Protein AF-A0A101VJ07-F1 (afdb_monomer)

Solvent-accessible surface area (backbone atoms only — not comparable to full-atom values): 13486 Å² total; per-residue (Å²): 108,69,66,57,49,66,64,42,52,60,54,54,28,39,53,34,20,43,31,75,82,76,35,73,71,70,38,47,65,59,50,56,52,49,33,27,70,77,65,76,41,61,63,49,64,75,43,32,90,74,44,68,41,37,65,50,41,17,53,38,34,57,59,48,56,56,57,57,45,61,68,62,53,40,55,52,50,42,68,75,68,48,77,53,64,58,63,40,47,25,51,56,50,29,50,54,46,39,49,43,50,42,47,41,53,40,22,44,78,45,23,14,55,23,50,73,41,31,35,86,75,72,68,48,58,87,43,47,69,59,51,55,48,53,53,59,24,36,76,80,29,67,40,63,57,56,60,55,52,50,53,38,51,52,28,54,75,69,68,42,51,48,82,78,31,42,73,57,14,28,38,26,58,70,30,23,48,31,42,50,50,18,63,53,30,44,72,75,38,65,68,50,16,51,52,30,45,53,50,26,52,50,39,44,52,30,34,27,66,71,26,49,26,53,65,56,22,33,54,52,15,43,52,52,36,50,52,45,48,60,56,22,52,64,52,34,54,52,55,53,51,51,54,50,54,54,54,52,62,67,65,64,71,68,82,76,80,84,127

Structure (mmCIF, N/CA/C/O backbone):
data_AF-A0A101VJ07-F1
#
_entry.id   AF-A0A101VJ07-F1
#
loop_
_atom_site.group_PDB
_atom_site.id
_atom_site.type_symbol
_atom_site.label_atom_id
_atom_site.label_alt_id
_atom_site.label_comp_id
_atom_site.label_asym_id
_atom_site.label_entity_id
_atom_site.label_seq_id
_atom_site.pdbx_PDB_ins_code
_atom_site.Cartn_x
_atom_site.Cartn_y
_atom_site.Cartn_z
_atom_site.occupancy
_atom_site.B_iso_or_equiv
_atom_site.auth_seq_id
_atom_site.auth_comp_id
_atom_site.auth_asym_id
_atom_site.auth_atom_id
_atom_site.pdbx_PDB_model_num
ATOM 1 N N . MET A 1 1 ? -2.807 -3.780 24.220 1.00 79.19 1 MET A N 1
ATOM 2 C CA . MET A 1 1 ? -3.098 -3.512 22.790 1.00 79.19 1 MET A CA 1
ATOM 3 C C . MET A 1 1 ? -1.804 -3.271 22.027 1.00 79.19 1 MET A C 1
ATOM 5 O O . MET A 1 1 ? -1.514 -4.060 21.144 1.00 79.19 1 MET A O 1
ATOM 9 N N . ILE A 1 2 ? -0.973 -2.300 22.431 1.00 84.81 2 ILE A N 1
ATOM 10 C CA . ILE A 1 2 ? 0.358 -2.082 21.828 1.00 84.81 2 ILE A CA 1
ATOM 11 C C . ILE A 1 2 ? 1.258 -3.321 21.917 1.00 84.81 2 ILE A C 1
ATOM 13 O O . ILE A 1 2 ? 1.799 -3.736 20.903 1.00 84.81 2 ILE A O 1
ATOM 17 N N . SER A 1 3 ? 1.336 -3.983 23.077 1.00 82.06 3 SER A N 1
ATOM 18 C CA . SER A 1 3 ? 2.128 -5.216 23.221 1.00 82.06 3 SER A CA 1
ATOM 19 C C . SER A 1 3 ? 1.669 -6.334 22.278 1.00 82.06 3 SER A C 1
ATOM 21 O O . SER A 1 3 ? 2.493 -7.073 21.762 1.00 82.06 3 SER A O 1
ATOM 23 N N . ALA A 1 4 ? 0.361 -6.427 22.004 1.00 83.25 4 ALA A N 1
ATOM 24 C CA . ALA A 1 4 ? -0.168 -7.410 21.060 1.00 83.25 4 ALA A CA 1
ATOM 25 C C . ALA A 1 4 ? 0.275 -7.098 19.623 1.00 83.25 4 ALA A C 1
ATOM 27 O O . ALA A 1 4 ? 0.673 -8.009 18.911 1.00 83.25 4 ALA A O 1
ATOM 28 N N . ILE A 1 5 ? 0.283 -5.820 19.218 1.00 83.19 5 ILE A N 1
ATOM 29 C CA . ILE A 1 5 ? 0.843 -5.409 17.921 1.00 83.19 5 ILE A CA 1
ATOM 30 C C . ILE A 1 5 ? 2.341 -5.707 17.864 1.00 83.19 5 ILE A C 1
ATOM 32 O O . ILE A 1 5 ? 2.799 -6.299 16.894 1.00 83.19 5 ILE A O 1
ATOM 36 N N . ALA A 1 6 ? 3.102 -5.335 18.895 1.00 83.50 6 ALA A N 1
ATOM 37 C CA . ALA A 1 6 ? 4.550 -5.528 18.917 1.00 83.50 6 ALA A CA 1
ATOM 38 C C . ALA A 1 6 ? 4.946 -7.007 18.765 1.00 83.50 6 ALA A C 1
ATOM 40 O O . ALA A 1 6 ? 5.905 -7.311 18.064 1.00 83.50 6 ALA A O 1
ATOM 41 N N . LEU A 1 7 ? 4.177 -7.921 19.365 1.00 85.00 7 LEU A N 1
ATOM 42 C CA . LEU A 1 7 ? 4.369 -9.367 19.215 1.00 85.00 7 LEU A CA 1
ATOM 43 C C . LEU A 1 7 ? 3.866 -9.903 17.867 1.00 85.00 7 LEU A C 1
ATOM 45 O O . LEU A 1 7 ? 4.399 -10.882 17.356 1.00 85.00 7 LEU A O 1
ATOM 49 N N . PHE A 1 8 ? 2.850 -9.268 17.282 1.00 86.56 8 PHE A N 1
ATOM 50 C CA . PHE A 1 8 ? 2.244 -9.692 16.023 1.00 86.56 8 PHE A CA 1
ATOM 51 C C . PHE A 1 8 ? 3.053 -9.271 14.784 1.00 86.56 8 PHE A C 1
ATOM 53 O O . PHE A 1 8 ? 3.131 -10.031 13.821 1.00 86.56 8 PHE A O 1
ATOM 60 N N . MET A 1 9 ? 3.680 -8.088 14.788 1.00 86.88 9 MET A N 1
ATOM 61 C CA . MET A 1 9 ? 4.390 -7.557 13.612 1.00 86.88 9 MET A CA 1
ATOM 62 C C . MET A 1 9 ? 5.512 -8.475 13.085 1.00 86.88 9 MET A C 1
ATOM 64 O O . MET A 1 9 ? 5.597 -8.632 11.863 1.00 86.88 9 MET A O 1
ATOM 68 N N . PRO A 1 10 ? 6.336 -9.129 13.931 1.00 85.38 10 PRO A N 1
ATOM 69 C CA . PRO A 1 10 ? 7.308 -10.117 13.461 1.00 85.38 10 PRO A CA 1
ATOM 70 C C . PRO A 1 10 ? 6.654 -11.315 12.767 1.00 85.38 10 PRO A C 1
ATOM 72 O O . PRO A 1 10 ? 7.152 -11.761 11.738 1.00 85.38 10 PRO A O 1
ATOM 75 N N . ALA A 1 11 ? 5.516 -11.801 13.278 1.00 85.00 11 ALA A N 1
ATOM 76 C CA . ALA A 1 11 ? 4.791 -12.918 12.674 1.00 85.00 11 ALA A CA 1
ATOM 77 C C . ALA A 1 11 ? 4.239 -12.546 11.291 1.00 85.00 11 ALA A C 1
ATOM 79 O O . ALA A 1 11 ? 4.469 -13.276 10.330 1.00 85.00 11 ALA A O 1
ATOM 80 N N . PHE A 1 12 ? 3.595 -11.378 11.169 1.00 85.19 12 PHE A N 1
ATOM 81 C CA . PHE A 1 12 ? 3.161 -10.842 9.873 1.00 85.19 12 PHE A CA 1
ATOM 82 C C . PHE A 1 12 ? 4.324 -10.789 8.875 1.00 85.19 12 PHE A C 1
ATOM 84 O O . PHE A 1 12 ? 4.225 -11.244 7.737 1.00 85.19 12 PHE A O 1
ATOM 91 N N . THR A 1 13 ? 5.443 -10.245 9.336 1.00 83.88 13 THR A N 1
ATOM 92 C CA . THR A 1 13 ? 6.619 -10.030 8.510 1.00 83.88 13 THR A CA 1
ATOM 93 C C . THR A 1 13 ? 7.224 -11.352 8.029 1.00 83.88 13 THR A C 1
ATOM 95 O O . THR A 1 13 ? 7.597 -11.463 6.865 1.00 83.88 13 THR A O 1
ATOM 98 N N . ALA A 1 14 ? 7.272 -12.365 8.897 1.00 85.06 14 ALA A N 1
ATOM 99 C CA . ALA A 1 14 ? 7.739 -13.700 8.545 1.00 85.06 14 ALA A CA 1
ATOM 100 C C . ALA A 1 14 ? 6.826 -14.379 7.513 1.00 85.06 14 ALA A C 1
ATOM 102 O O . ALA A 1 14 ? 7.322 -14.926 6.531 1.00 85.06 14 ALA A O 1
ATOM 103 N N . VAL A 1 15 ? 5.500 -14.300 7.688 1.00 85.62 15 VAL A N 1
ATOM 104 C CA . VAL A 1 15 ? 4.542 -14.861 6.718 1.00 85.62 15 VAL A CA 1
ATOM 105 C C . VAL A 1 15 ? 4.692 -14.187 5.360 1.00 85.62 15 VAL A C 1
ATOM 107 O O . VAL A 1 15 ? 4.752 -14.880 4.349 1.00 85.62 15 VAL A O 1
ATOM 110 N N . LYS A 1 16 ? 4.814 -12.854 5.329 1.00 83.06 16 LYS A N 1
ATOM 111 C CA . LYS A 1 16 ? 4.997 -12.104 4.081 1.00 83.06 16 LYS A CA 1
ATOM 112 C C . LYS A 1 16 ? 6.282 -12.506 3.352 1.00 83.06 16 LYS A C 1
ATOM 114 O O . LYS A 1 16 ? 6.253 -12.689 2.141 1.00 83.06 16 LYS A O 1
ATOM 119 N N . SER A 1 17 ? 7.391 -12.682 4.070 1.00 84.94 17 SER A N 1
ATOM 120 C CA . SER A 1 17 ? 8.639 -13.180 3.477 1.00 84.94 17 SER A CA 1
ATOM 121 C C . SER A 1 17 ? 8.523 -14.615 2.959 1.00 84.94 17 SER A C 1
ATOM 123 O O . SER A 1 17 ? 9.187 -14.962 1.991 1.00 84.94 17 SER A O 1
ATOM 125 N N . ALA A 1 18 ? 7.657 -15.433 3.554 1.00 85.38 18 ALA A N 1
ATOM 126 C CA . ALA A 1 18 ? 7.463 -16.830 3.186 1.00 85.38 18 ALA A CA 1
ATOM 127 C C . ALA A 1 18 ? 6.395 -17.065 2.099 1.00 85.38 18 ALA A C 1
ATOM 129 O O . ALA A 1 18 ? 6.174 -18.217 1.740 1.00 85.38 18 ALA A O 1
ATOM 130 N N . ILE A 1 19 ? 5.745 -16.030 1.546 1.00 85.38 19 ILE A N 1
ATOM 131 C CA . ILE A 1 19 ? 4.726 -16.180 0.481 1.00 85.38 19 ILE A CA 1
ATOM 132 C C . ILE A 1 19 ? 5.188 -17.084 -0.680 1.00 85.38 19 ILE A C 1
ATOM 134 O O . ILE A 1 19 ? 4.415 -17.979 -1.033 1.00 85.38 19 ILE A O 1
ATOM 138 N N . PRO A 1 20 ? 6.428 -16.965 -1.209 1.00 84.56 20 PRO A N 1
ATOM 139 C CA . PRO A 1 20 ? 6.928 -17.859 -2.261 1.00 84.56 20 PRO A CA 1
ATOM 140 C C . PRO A 1 20 ? 6.918 -19.348 -1.898 1.00 84.56 20 PRO A C 1
ATOM 142 O O . PRO A 1 20 ? 6.915 -20.200 -2.779 1.00 84.56 20 PRO A O 1
ATOM 145 N N . LEU A 1 21 ? 6.932 -19.678 -0.602 1.00 84.44 21 LEU A N 1
ATOM 146 C CA . LEU A 1 21 ? 6.883 -21.056 -0.108 1.00 84.44 21 LEU A CA 1
ATOM 147 C C . LEU A 1 21 ? 5.453 -21.612 -0.072 1.00 84.44 21 LEU A C 1
ATOM 149 O O . LEU A 1 21 ? 5.273 -22.826 0.003 1.00 84.44 21 LEU A O 1
ATOM 153 N N . PHE A 1 22 ? 4.440 -20.741 -0.096 1.00 84.31 22 PHE A N 1
ATOM 154 C CA . PHE A 1 22 ? 3.028 -21.118 -0.020 1.00 84.31 22 PHE A CA 1
ATOM 155 C C . PHE A 1 22 ? 2.322 -21.073 -1.375 1.00 84.31 22 PHE A C 1
ATOM 157 O O . PHE A 1 22 ? 1.381 -21.839 -1.584 1.00 84.31 22 PHE A O 1
ATOM 164 N N . ASN A 1 23 ? 2.727 -20.173 -2.275 1.00 85.75 23 ASN A N 1
ATOM 165 C CA . ASN A 1 23 ? 2.092 -20.019 -3.579 1.00 85.75 23 ASN A CA 1
ATOM 166 C C . ASN A 1 23 ? 3.059 -19.443 -4.620 1.00 85.75 23 ASN A C 1
ATOM 168 O O . ASN A 1 23 ? 3.910 -18.613 -4.306 1.00 85.75 23 ASN A O 1
ATOM 172 N N . ASN A 1 24 ? 2.877 -19.848 -5.875 1.00 87.94 24 ASN A N 1
ATOM 173 C CA . ASN A 1 24 ? 3.592 -19.263 -7.000 1.00 87.94 24 ASN A CA 1
ATOM 174 C C . ASN A 1 24 ? 2.931 -17.939 -7.404 1.00 87.94 24 ASN A C 1
ATOM 176 O O . ASN A 1 24 ? 1.702 -17.825 -7.425 1.00 87.94 24 ASN A O 1
ATOM 180 N N . TYR A 1 25 ? 3.740 -16.960 -7.802 1.00 90.00 25 TYR A N 1
ATOM 181 C CA . TYR A 1 25 ? 3.249 -15.688 -8.328 1.00 90.00 25 TYR A CA 1
ATOM 182 C C . TYR A 1 25 ? 2.609 -15.878 -9.705 1.00 90.00 25 TYR A C 1
ATOM 184 O O . TYR A 1 25 ? 3.291 -15.952 -10.724 1.00 90.00 25 TYR A O 1
ATOM 192 N N . THR A 1 26 ? 1.287 -16.020 -9.726 1.00 93.62 26 THR A N 1
ATOM 193 C CA . THR A 1 26 ? 0.516 -16.373 -10.932 1.00 93.62 26 THR A CA 1
ATOM 194 C C . THR A 1 26 ? -0.532 -15.329 -1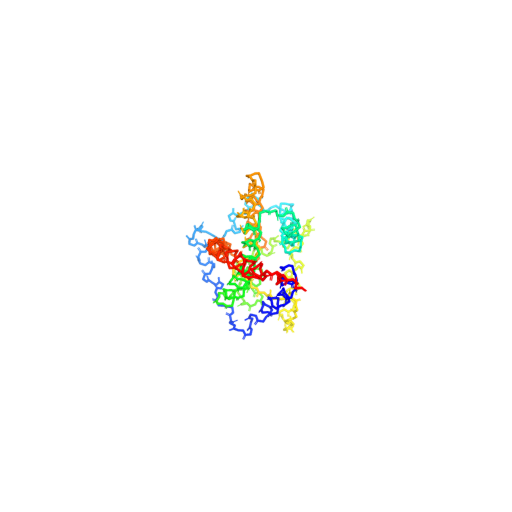1.295 1.00 93.62 26 THR A C 1
ATOM 196 O O . THR A 1 26 ? -1.097 -15.380 -12.385 1.00 93.62 26 THR A O 1
ATOM 199 N N . TRP A 1 27 ? -0.782 -14.363 -10.409 1.00 97.06 27 TRP A N 1
ATOM 200 C CA . TRP A 1 27 ? -1.864 -13.398 -10.574 1.00 97.06 27 TRP A CA 1
ATOM 201 C C . TRP A 1 27 ? -1.485 -12.120 -11.327 1.00 97.06 27 TRP A C 1
ATOM 203 O O . TRP A 1 27 ? -2.382 -11.377 -11.721 1.00 97.06 27 TRP A O 1
ATOM 213 N N . ASP A 1 28 ? -0.195 -11.862 -11.559 1.00 97.81 28 ASP A N 1
ATOM 214 C CA . ASP A 1 28 ? 0.279 -10.618 -12.177 1.00 97.81 28 ASP A CA 1
ATOM 215 C C . ASP A 1 28 ? -0.413 -10.305 -13.514 1.00 97.81 28 ASP A C 1
ATOM 217 O O . ASP A 1 28 ? -0.935 -9.206 -13.680 1.00 97.81 28 ASP A O 1
ATOM 221 N N . GLN A 1 29 ? -0.510 -11.275 -14.435 1.00 97.56 29 GLN A N 1
ATOM 222 C CA . GLN A 1 29 ? -1.168 -11.049 -15.731 1.00 97.56 29 GLN A CA 1
ATOM 223 C 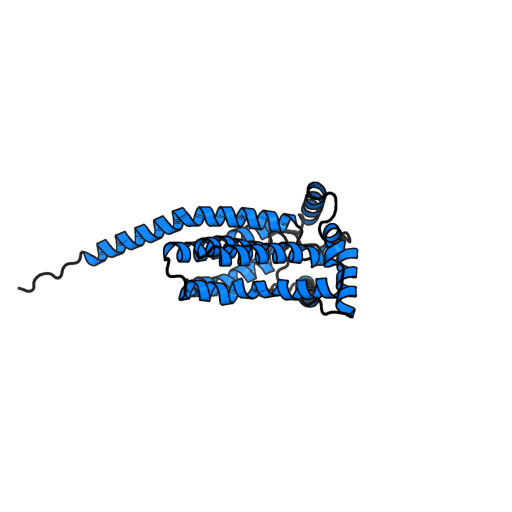C . GLN A 1 29 ? -2.653 -10.698 -15.577 1.00 97.56 29 GLN A C 1
ATOM 225 O O . GLN A 1 29 ? -3.141 -9.784 -16.235 1.00 97.56 29 GLN A O 1
ATOM 230 N N . THR A 1 30 ? -3.358 -11.370 -14.665 1.00 97.81 30 THR A N 1
ATOM 231 C CA . THR A 1 30 ? -4.771 -11.084 -14.386 1.00 97.81 30 THR A CA 1
ATOM 232 C C . THR A 1 30 ? -4.965 -9.645 -13.909 1.00 97.81 30 THR A C 1
ATOM 234 O O . THR A 1 30 ? -5.906 -8.979 -14.337 1.00 97.81 30 THR A O 1
ATOM 237 N N . PHE A 1 31 ? -4.084 -9.143 -13.040 1.00 98.00 31 PHE A N 1
ATOM 238 C CA . PHE A 1 31 ? -4.189 -7.777 -12.520 1.00 98.00 31 PHE A CA 1
ATOM 239 C C . PHE A 1 31 ? -3.815 -6.719 -13.559 1.00 98.00 31 PHE A C 1
ATOM 241 O O . PHE A 1 31 ? -4.488 -5.691 -13.622 1.00 98.00 31 PHE A O 1
ATOM 248 N N . ILE A 1 32 ? -2.842 -7.000 -14.433 1.00 98.25 32 ILE A N 1
ATOM 249 C CA . ILE A 1 32 ? -2.557 -6.168 -15.615 1.00 98.25 32 ILE A CA 1
ATOM 250 C C . ILE A 1 32 ? -3.806 -6.052 -16.494 1.00 98.25 32 ILE A C 1
ATOM 252 O O . ILE A 1 32 ? -4.210 -4.951 -16.871 1.00 98.25 32 ILE A O 1
ATOM 256 N N . ASP A 1 33 ? -4.442 -7.183 -16.803 1.00 98.00 33 ASP A N 1
ATOM 257 C CA . ASP A 1 33 ? -5.615 -7.208 -17.672 1.00 98.00 33 ASP A CA 1
ATOM 258 C C . ASP A 1 33 ? -6.797 -6.459 -17.037 1.00 98.00 33 ASP A C 1
ATOM 260 O O . ASP A 1 33 ? -7.494 -5.707 -17.719 1.00 98.00 33 ASP A O 1
ATOM 264 N N . TRP A 1 34 ? -7.009 -6.606 -15.726 1.00 98.06 34 TRP A N 1
ATOM 265 C CA . TRP A 1 34 ? -8.055 -5.883 -14.998 1.00 98.06 34 TRP A CA 1
ATOM 266 C C . TRP A 1 34 ? -7.836 -4.372 -14.998 1.00 98.06 34 TRP A C 1
ATOM 268 O O . TRP A 1 34 ? -8.780 -3.638 -15.297 1.00 98.06 34 TRP A O 1
ATOM 278 N N . ASP A 1 35 ? -6.615 -3.906 -14.727 1.00 97.31 35 ASP A N 1
ATOM 279 C CA . ASP A 1 35 ? -6.277 -2.482 -14.786 1.00 97.31 35 ASP A CA 1
ATOM 280 C C . ASP A 1 35 ? -6.583 -1.913 -16.180 1.00 97.31 35 ASP A C 1
ATOM 282 O O . ASP A 1 35 ? -7.279 -0.902 -16.308 1.00 97.31 35 ASP A O 1
ATOM 286 N N . ARG A 1 36 ? -6.154 -2.606 -17.242 1.00 97.06 36 ARG A N 1
ATOM 287 C CA . ARG A 1 36 ? -6.391 -2.168 -18.626 1.00 97.06 36 ARG A CA 1
ATOM 288 C C . ARG A 1 36 ? -7.867 -2.194 -19.012 1.00 97.06 36 ARG A C 1
ATOM 290 O O . ARG A 1 36 ? -8.318 -1.293 -19.712 1.00 97.06 36 ARG A O 1
ATOM 297 N N . VAL A 1 37 ? -8.642 -3.176 -18.549 1.00 97.69 37 VAL A N 1
ATOM 298 C CA . VAL A 1 37 ? -10.098 -3.216 -18.779 1.00 97.69 37 VAL A CA 1
ATOM 299 C C . VAL A 1 37 ? -10.804 -2.050 -18.081 1.00 97.69 37 VAL A C 1
ATOM 301 O O . VAL A 1 37 ? -11.725 -1.470 -18.652 1.00 97.69 37 VAL A O 1
ATOM 304 N N . MET A 1 38 ? -10.384 -1.688 -16.866 1.00 97.56 38 MET A N 1
ATOM 305 C CA . MET A 1 38 ? -11.017 -0.613 -16.091 1.00 97.56 38 MET A CA 1
ATOM 306 C C . MET A 1 38 ? -10.629 0.788 -16.575 1.00 97.56 38 MET A C 1
ATOM 308 O O . MET A 1 38 ? -11.454 1.700 -16.516 1.00 97.56 38 MET A O 1
ATOM 312 N N . HIS A 1 39 ? -9.392 0.968 -17.041 1.00 97.56 39 HIS A N 1
ATOM 313 C CA . HIS A 1 39 ? -8.827 2.289 -17.329 1.00 97.56 39 HIS A CA 1
ATOM 314 C C . HIS A 1 39 ? -8.502 2.534 -18.808 1.00 97.56 39 HIS A C 1
ATOM 316 O O . HIS A 1 39 ? -8.202 3.666 -19.184 1.00 97.56 39 HIS A O 1
ATOM 322 N N . GLY A 1 40 ? -8.580 1.504 -19.653 1.00 96.94 40 GLY A N 1
ATOM 323 C CA . GLY A 1 40 ? -8.255 1.547 -21.082 1.00 96.94 40 GLY A CA 1
ATOM 324 C C . GLY A 1 40 ? -6.764 1.391 -21.402 1.00 96.94 40 GLY A C 1
ATOM 325 O O . GLY A 1 40 ? -6.423 1.008 -22.519 1.00 96.94 40 GLY A O 1
ATOM 326 N N . ASP A 1 41 ? -5.883 1.645 -20.435 1.00 95.81 41 ASP A N 1
ATOM 327 C CA . ASP A 1 41 ? -4.429 1.504 -20.545 1.00 95.81 41 ASP A CA 1
ATOM 328 C C . ASP A 1 41 ? -3.819 1.223 -19.161 1.00 95.81 41 ASP A C 1
ATOM 330 O O . ASP A 1 41 ? -4.524 1.237 -18.147 1.00 95.81 41 ASP A O 1
ATOM 334 N N . ASP A 1 42 ? -2.511 0.984 -19.105 1.00 96.50 42 ASP A N 1
ATOM 335 C CA . ASP A 1 42 ? -1.783 0.896 -17.846 1.00 96.50 42 ASP A CA 1
ATOM 336 C C . ASP A 1 42 ? -1.898 2.216 -17.074 1.00 96.50 42 ASP A C 1
ATOM 338 O O . ASP A 1 42 ? -1.537 3.293 -17.560 1.00 96.50 42 ASP A O 1
ATOM 342 N N . VAL A 1 43 ? -2.345 2.144 -15.822 1.00 97.69 43 VAL A N 1
ATOM 343 C CA . VAL A 1 43 ? -2.649 3.345 -15.031 1.00 97.69 43 VAL A CA 1
ATOM 344 C C . VAL A 1 43 ? -1.421 4.237 -14.834 1.00 97.69 43 VAL A C 1
ATOM 346 O O . VAL A 1 43 ? -1.545 5.461 -14.847 1.00 97.69 43 VAL A O 1
ATOM 349 N N . TRP A 1 44 ? -0.215 3.669 -14.739 1.00 97.94 44 TRP A N 1
ATOM 350 C CA . TRP A 1 44 ? 1.011 4.465 -14.631 1.00 97.94 44 TRP A CA 1
ATOM 351 C C . TRP A 1 44 ? 1.252 5.363 -15.856 1.00 97.94 44 TRP A C 1
ATOM 353 O O . TRP A 1 44 ? 1.800 6.454 -15.683 1.00 97.94 44 TRP A O 1
ATOM 363 N N . ARG A 1 45 ? 0.806 4.957 -17.060 1.00 98.12 45 ARG A N 1
ATOM 364 C CA . ARG A 1 45 ? 0.861 5.766 -18.293 1.00 98.12 45 ARG A CA 1
ATOM 365 C C . ARG A 1 45 ? -0.112 6.933 -18.225 1.00 98.12 45 ARG A C 1
ATOM 367 O O . ARG A 1 45 ? 0.260 8.060 -18.538 1.00 98.12 45 ARG A O 1
ATOM 374 N N . ILE A 1 46 ? -1.324 6.683 -17.728 1.00 98.00 46 ILE A N 1
ATOM 375 C CA . ILE A 1 46 ? -2.360 7.708 -17.518 1.00 98.00 46 ILE A CA 1
ATOM 376 C C . ILE A 1 46 ? -1.879 8.785 -16.534 1.00 98.00 46 ILE A C 1
ATOM 378 O O . ILE A 1 46 ? -2.238 9.954 -16.664 1.00 98.00 46 ILE A O 1
ATOM 382 N N . LEU A 1 47 ? -1.036 8.412 -15.568 1.00 97.88 47 LEU A N 1
ATOM 383 C CA . LEU A 1 47 ? -0.451 9.335 -14.595 1.00 97.88 47 LEU A CA 1
ATOM 384 C C . LEU A 1 47 ? 0.727 10.160 -15.152 1.00 97.88 47 LEU A C 1
ATOM 386 O O . LEU A 1 47 ? 1.026 11.223 -14.598 1.00 97.88 47 LEU A O 1
ATOM 390 N N . GLN A 1 48 ? 1.380 9.727 -16.240 1.00 97.50 48 GLN A N 1
ATOM 391 C CA . GLN A 1 48 ? 2.588 10.380 -16.776 1.00 97.50 48 GLN A CA 1
ATOM 392 C C . GLN A 1 48 ? 2.426 11.860 -17.147 1.00 97.50 48 GLN A C 1
ATOM 394 O O . GLN A 1 48 ? 3.355 12.616 -16.870 1.00 97.50 48 GLN A O 1
ATOM 399 N N . PRO A 1 49 ? 1.299 12.345 -17.703 1.00 97.50 49 PRO A N 1
ATOM 400 C CA . PRO A 1 49 ? 1.152 13.768 -18.014 1.00 97.50 49 PRO A CA 1
ATOM 401 C C . PRO A 1 49 ? 1.324 14.695 -16.802 1.00 97.50 49 PRO A C 1
ATOM 403 O O . PRO A 1 49 ? 1.639 15.869 -16.971 1.00 97.50 49 PRO A O 1
ATOM 406 N N . VAL A 1 50 ? 1.117 14.183 -15.583 1.00 96.94 50 VAL A N 1
ATOM 407 C CA . VAL A 1 50 ? 1.245 14.953 -14.336 1.00 96.94 50 VAL A CA 1
ATOM 408 C C . VAL A 1 50 ? 2.475 14.531 -13.538 1.00 96.94 50 VAL A C 1
ATOM 410 O O . VAL A 1 50 ? 3.202 15.382 -13.030 1.00 96.94 50 VAL A O 1
ATOM 413 N N . LEU A 1 51 ? 2.713 13.225 -13.402 1.00 97.56 51 LEU A N 1
ATOM 414 C CA . LEU A 1 51 ? 3.774 12.682 -12.552 1.00 97.56 51 LEU A CA 1
ATOM 415 C C . LEU A 1 51 ? 5.046 12.308 -13.317 1.00 97.56 51 LEU A C 1
ATOM 417 O O . LEU A 1 51 ? 6.058 12.040 -12.684 1.00 97.56 51 LEU A O 1
ATOM 421 N N . GLY A 1 52 ? 5.037 12.356 -14.650 1.00 97.06 52 GLY A N 1
ATOM 422 C CA . GLY A 1 52 ? 6.158 12.014 -15.536 1.00 97.06 52 GLY A CA 1
ATOM 423 C C . GLY A 1 52 ? 7.342 12.988 -15.501 1.00 97.06 52 GLY A C 1
ATOM 424 O O . GLY A 1 52 ? 8.215 12.938 -16.363 1.00 97.06 52 GLY A O 1
ATOM 425 N N . TYR A 1 53 ? 7.440 13.839 -14.478 1.00 97.94 53 TYR A N 1
ATOM 426 C CA . TYR A 1 53 ? 8.555 14.763 -14.260 1.00 97.94 53 TYR A CA 1
ATOM 427 C C . TYR A 1 53 ? 9.439 14.283 -13.094 1.00 97.94 53 TYR A C 1
ATOM 429 O O . TYR A 1 53 ? 8.893 13.945 -12.041 1.00 97.94 53 TYR A O 1
ATOM 437 N N . PRO A 1 54 ? 10.785 14.303 -13.206 1.00 98.06 54 PRO A N 1
ATOM 438 C CA . PRO A 1 54 ? 11.676 13.766 -12.169 1.00 98.06 54 PRO A CA 1
ATOM 439 C C . PRO A 1 54 ? 11.435 14.328 -10.763 1.00 98.06 54 PRO A C 1
ATOM 441 O O . PRO A 1 54 ? 11.369 13.573 -9.795 1.00 98.06 54 PRO A O 1
ATOM 444 N N . LEU A 1 55 ? 11.212 15.642 -10.649 1.00 98.31 55 LEU A N 1
ATOM 445 C CA . LEU A 1 55 ? 10.903 16.283 -9.371 1.00 98.31 55 LEU A CA 1
ATOM 446 C C . LEU A 1 55 ? 9.562 15.801 -8.788 1.00 98.31 55 LEU A C 1
ATOM 448 O O . LEU A 1 55 ? 9.485 15.518 -7.595 1.00 98.31 55 LEU A O 1
ATOM 452 N N . ALA A 1 56 ? 8.518 15.671 -9.614 1.00 98.31 56 ALA A N 1
ATOM 453 C CA . ALA A 1 56 ? 7.209 15.186 -9.168 1.00 98.31 56 ALA A CA 1
ATOM 454 C C . ALA A 1 56 ? 7.289 13.728 -8.685 1.00 98.31 56 ALA A C 1
ATOM 456 O O . ALA A 1 56 ? 6.775 13.403 -7.613 1.00 98.31 56 ALA A O 1
ATOM 457 N N . THR A 1 57 ? 8.006 12.874 -9.421 1.00 98.56 57 THR A N 1
ATOM 458 C CA . THR A 1 57 ? 8.294 11.483 -9.035 1.00 98.56 57 THR A CA 1
ATOM 459 C C . THR A 1 57 ? 9.072 11.403 -7.730 1.00 98.56 57 THR A C 1
ATOM 461 O O . THR A 1 57 ? 8.708 10.627 -6.847 1.00 98.56 57 THR A O 1
ATOM 464 N N . SER A 1 58 ? 10.107 12.227 -7.567 1.00 98.44 58 SER A N 1
ATOM 465 C CA . SER A 1 58 ? 10.891 12.286 -6.333 1.00 98.44 58 SER A CA 1
ATOM 466 C C . SER A 1 58 ? 10.020 12.696 -5.142 1.00 98.44 58 SER A C 1
ATOM 468 O O . SER A 1 58 ? 9.970 11.972 -4.147 1.00 98.44 58 SER A O 1
ATOM 470 N N . ILE A 1 59 ? 9.235 13.776 -5.260 1.00 98.31 59 ILE A N 1
ATOM 471 C CA . ILE A 1 59 ? 8.288 14.212 -4.217 1.00 98.31 59 ILE A CA 1
ATOM 472 C C . ILE A 1 59 ? 7.310 13.086 -3.866 1.00 98.31 59 ILE A C 1
ATOM 474 O O . ILE A 1 59 ? 7.111 12.795 -2.684 1.00 98.31 59 ILE A O 1
ATOM 478 N N . MET A 1 60 ? 6.740 12.415 -4.871 1.00 98.44 60 MET A N 1
ATOM 479 C CA . MET A 1 60 ? 5.845 11.279 -4.653 1.00 98.44 60 MET A CA 1
ATOM 480 C C . MET A 1 60 ? 6.556 10.137 -3.917 1.00 98.44 60 MET A C 1
ATOM 482 O O . MET A 1 60 ? 5.991 9.568 -2.988 1.00 98.44 60 MET A O 1
ATOM 486 N N . SER A 1 61 ? 7.813 9.847 -4.258 1.00 97.88 61 SER A N 1
ATOM 487 C CA . SER A 1 61 ? 8.636 8.851 -3.567 1.00 97.88 61 SER A CA 1
ATOM 488 C C . SER A 1 61 ? 8.877 9.206 -2.096 1.00 97.88 61 SER A C 1
ATOM 490 O O . SER A 1 61 ? 8.839 8.315 -1.248 1.00 97.88 61 SER A O 1
ATOM 492 N N . TYR A 1 62 ? 9.100 10.477 -1.753 1.00 97.62 62 TYR A N 1
ATOM 493 C CA . TYR A 1 62 ? 9.214 10.904 -0.352 1.00 97.62 62 T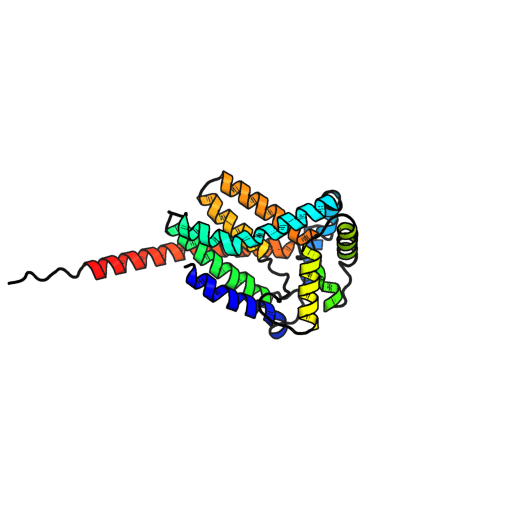YR A CA 1
ATOM 494 C C . TYR A 1 62 ? 7.882 10.778 0.393 1.00 97.62 62 TYR A C 1
ATOM 496 O O . TYR A 1 62 ? 7.848 10.207 1.484 1.00 97.62 62 TYR A O 1
ATOM 504 N N . ILE A 1 63 ? 6.781 11.252 -0.203 1.00 97.44 63 ILE A N 1
ATOM 505 C CA . ILE A 1 63 ? 5.432 11.132 0.373 1.00 97.44 63 ILE A CA 1
ATOM 506 C C . ILE A 1 63 ? 5.081 9.665 0.608 1.00 97.44 63 ILE A C 1
ATOM 508 O O . ILE A 1 63 ? 4.558 9.327 1.670 1.00 97.44 63 ILE A O 1
ATOM 512 N N . TYR A 1 64 ? 5.416 8.796 -0.346 1.00 97.62 64 TYR A N 1
ATOM 513 C CA . TYR A 1 64 ? 5.155 7.368 -0.261 1.00 97.62 64 TYR A CA 1
ATOM 514 C C . TYR A 1 64 ? 5.723 6.769 1.019 1.00 97.62 64 TYR A C 1
ATOM 516 O O . TYR A 1 64 ? 5.014 6.034 1.693 1.00 97.62 64 TYR A O 1
ATOM 524 N N . HIS A 1 65 ? 6.942 7.145 1.419 1.00 95.69 65 HIS A N 1
ATOM 525 C CA . HIS A 1 65 ? 7.573 6.622 2.630 1.00 95.69 65 HIS A CA 1
ATOM 526 C C . HIS A 1 65 ? 6.836 7.021 3.912 1.00 95.69 65 HIS A C 1
ATOM 528 O O . HIS A 1 65 ? 6.807 6.226 4.844 1.00 95.69 65 HIS A O 1
ATOM 534 N N . ILE A 1 66 ? 6.170 8.179 3.967 1.00 95.88 66 ILE A N 1
ATOM 535 C CA . ILE A 1 66 ? 5.508 8.702 5.181 1.00 95.88 66 ILE A CA 1
ATOM 536 C C . ILE A 1 66 ? 4.502 7.701 5.781 1.00 95.88 66 ILE A C 1
ATOM 538 O O . ILE A 1 66 ? 4.248 7.727 6.987 1.00 95.88 66 ILE A O 1
ATOM 542 N N . TRP A 1 67 ? 3.983 6.758 4.987 1.00 93.69 67 TRP A N 1
ATOM 543 C CA . TRP A 1 67 ? 3.100 5.693 5.467 1.00 93.69 67 TRP A CA 1
ATOM 544 C C . TRP A 1 67 ? 3.703 4.867 6.620 1.00 93.69 67 TRP A C 1
ATOM 546 O O . TRP A 1 67 ? 2.941 4.359 7.443 1.00 93.69 67 TRP A O 1
ATOM 556 N N . PHE A 1 68 ? 5.039 4.767 6.743 1.00 92.44 68 PHE A N 1
ATOM 557 C CA . PHE A 1 68 ? 5.687 4.033 7.840 1.00 92.44 68 PHE A CA 1
ATOM 558 C C . PHE A 1 68 ? 5.248 4.575 9.209 1.00 92.44 68 PHE A C 1
ATOM 560 O O . PHE A 1 68 ? 5.125 3.821 10.180 1.00 92.44 68 PHE A O 1
ATOM 567 N N . LEU A 1 69 ? 4.937 5.875 9.293 1.00 95.12 69 LEU A N 1
ATOM 568 C CA . LEU A 1 69 ? 4.434 6.505 10.512 1.00 95.12 69 LEU A CA 1
ATOM 569 C C . LEU A 1 69 ? 3.114 5.875 10.968 1.00 95.12 69 LEU A C 1
ATOM 571 O O . LEU A 1 69 ? 2.871 5.791 12.170 1.00 95.12 69 LEU A O 1
ATOM 575 N N . LEU A 1 70 ? 2.287 5.378 10.043 1.00 95.56 70 LEU A N 1
ATOM 576 C CA . LEU A 1 70 ? 1.014 4.715 10.342 1.00 95.56 70 LEU A CA 1
ATOM 577 C C . LEU A 1 70 ? 1.187 3.328 10.973 1.00 95.56 70 LEU A C 1
ATOM 579 O O . LEU A 1 70 ? 0.251 2.830 11.604 1.00 95.56 70 LEU A O 1
ATOM 583 N N . ILE A 1 71 ? 2.364 2.717 10.831 1.00 92.25 71 ILE A N 1
ATOM 584 C CA . ILE A 1 71 ? 2.709 1.449 11.483 1.00 92.25 71 ILE A CA 1
ATOM 585 C C . ILE A 1 71 ? 3.218 1.703 12.898 1.00 92.25 71 ILE A C 1
ATOM 587 O O . ILE A 1 71 ? 2.770 1.051 13.838 1.00 92.25 71 ILE A O 1
ATOM 591 N N . TYR A 1 72 ? 4.161 2.633 13.054 1.00 89.62 72 TYR A N 1
ATOM 592 C CA . TYR A 1 72 ? 4.899 2.780 14.308 1.00 89.62 72 TYR A CA 1
ATOM 593 C C . TYR A 1 72 ? 4.301 3.851 15.220 1.00 89.62 72 TYR A C 1
ATOM 595 O O . TYR A 1 72 ? 3.953 3.569 16.365 1.00 89.62 72 TYR A O 1
ATOM 603 N N . ILE A 1 73 ? 4.144 5.076 14.717 1.00 94.38 73 ILE A N 1
ATOM 604 C CA . ILE A 1 73 ? 3.700 6.218 15.526 1.00 94.38 73 ILE A CA 1
ATOM 605 C C . ILE A 1 73 ? 2.182 6.211 15.683 1.00 94.38 73 ILE A C 1
ATOM 607 O O . ILE A 1 73 ? 1.660 6.417 16.778 1.00 94.38 73 ILE A O 1
ATOM 611 N N . GLY A 1 74 ? 1.456 5.931 14.606 1.00 96.19 74 GLY A N 1
ATOM 612 C CA . GLY A 1 74 ? 0.007 6.033 14.582 1.00 96.19 74 GLY A CA 1
ATOM 613 C C . GLY A 1 74 ? -0.695 5.162 15.637 1.00 96.19 74 GLY A C 1
ATOM 614 O O . GLY A 1 74 ? -1.490 5.715 16.401 1.00 96.19 74 GLY A O 1
ATOM 615 N N . PRO A 1 75 ? -0.373 3.861 15.816 1.00 95.81 75 PRO A N 1
ATOM 616 C CA . PRO A 1 75 ? -1.011 3.056 16.853 1.00 95.81 75 PRO A CA 1
ATOM 617 C C . PRO A 1 75 ? -0.696 3.558 18.265 1.00 95.81 75 PRO A C 1
ATOM 619 O O . PRO A 1 75 ? -1.564 3.498 19.137 1.00 95.81 75 PRO A O 1
ATOM 622 N N . ILE A 1 76 ? 0.506 4.103 18.491 1.00 95.81 76 ILE A N 1
ATOM 623 C CA . ILE A 1 76 ? 0.885 4.738 19.762 1.00 95.81 76 ILE A CA 1
ATOM 624 C C . ILE A 1 76 ? 0.010 5.973 20.005 1.00 95.81 76 ILE A C 1
ATOM 626 O O . ILE A 1 76 ? -0.590 6.096 21.074 1.00 95.81 76 ILE A O 1
ATOM 630 N N . CYS A 1 77 ? -0.147 6.844 19.006 1.00 96.19 77 CYS A N 1
ATOM 631 C CA . CYS A 1 77 ? -1.018 8.012 19.106 1.00 96.19 77 CYS A CA 1
ATOM 632 C C . CYS A 1 77 ? -2.473 7.620 19.406 1.00 96.19 77 CYS A C 1
ATOM 634 O O . CYS A 1 77 ? -3.091 8.203 20.296 1.00 96.19 77 CYS A O 1
ATOM 636 N N . ILE A 1 78 ? -3.012 6.597 18.734 1.00 97.00 78 ILE A N 1
ATOM 637 C CA . ILE A 1 78 ? -4.367 6.100 19.016 1.00 97.00 78 ILE A CA 1
ATOM 638 C C . ILE A 1 78 ? -4.466 5.533 20.437 1.00 97.00 78 ILE A C 1
ATOM 640 O O . ILE A 1 78 ? -5.449 5.791 21.130 1.00 97.00 78 ILE A O 1
ATOM 644 N N . ALA A 1 79 ? -3.470 4.779 20.907 1.00 95.50 79 ALA A N 1
ATOM 645 C CA . ALA A 1 79 ? -3.479 4.238 22.266 1.00 95.50 79 ALA A CA 1
ATOM 646 C C . ALA A 1 79 ? -3.507 5.337 23.336 1.00 95.50 79 ALA A C 1
ATOM 648 O O . ALA A 1 79 ? -4.258 5.210 24.304 1.00 95.50 79 ALA A O 1
ATOM 649 N N . LEU A 1 80 ? -2.695 6.383 23.162 1.00 95.12 80 LEU A N 1
ATOM 650 C CA . LEU A 1 80 ? -2.484 7.421 24.170 1.00 95.12 80 LEU A CA 1
ATOM 651 C C . LEU A 1 80 ? -3.553 8.519 24.137 1.00 95.12 80 LEU A C 1
ATOM 653 O O . LEU A 1 80 ? -4.006 8.957 25.193 1.00 95.12 80 LEU A O 1
ATOM 657 N N . TYR A 1 81 ? -3.973 8.953 22.947 1.00 95.31 81 TYR A N 1
ATOM 658 C CA . TYR A 1 81 ? -4.804 10.152 22.795 1.00 95.31 81 TYR A CA 1
ATOM 659 C C . TYR A 1 81 ? -6.275 9.860 22.475 1.00 95.31 81 TYR A C 1
ATOM 661 O O . TYR A 1 81 ? -7.128 10.710 22.737 1.00 95.31 81 TYR A O 1
ATOM 669 N N . MET A 1 82 ? -6.622 8.668 21.968 1.00 96.56 82 MET A N 1
ATOM 670 C CA . MET A 1 82 ? -8.022 8.334 21.678 1.00 96.56 82 MET A CA 1
ATOM 671 C C . MET A 1 82 ? -8.790 8.048 22.975 1.00 96.56 82 MET A C 1
ATOM 673 O O . MET A 1 82 ? -8.592 7.009 23.616 1.00 96.56 82 MET A O 1
ATOM 677 N N . ARG A 1 83 ? -9.682 8.971 23.358 1.00 94.25 83 ARG A N 1
ATOM 678 C CA . ARG A 1 83 ? -10.523 8.855 24.565 1.00 94.25 83 ARG A CA 1
ATOM 679 C C . ARG A 1 83 ? -11.740 7.958 24.361 1.00 94.25 83 ARG A C 1
ATOM 681 O O . ARG A 1 83 ? -12.118 7.245 25.291 1.00 94.25 83 ARG A O 1
ATOM 688 N N . ASP A 1 84 ? -12.322 7.971 23.163 1.00 96.19 84 ASP A N 1
ATOM 689 C CA . ASP A 1 84 ? -13.430 7.085 22.810 1.00 96.19 84 ASP A CA 1
ATOM 690 C C . ASP A 1 84 ? -12.947 5.627 22.839 1.00 96.19 84 ASP A C 1
ATOM 692 O O . ASP A 1 84 ? -12.125 5.190 22.027 1.00 96.19 84 ASP A O 1
ATOM 696 N N . ARG A 1 85 ? -13.447 4.876 23.827 1.00 94.38 85 ARG A N 1
ATOM 697 C CA . ARG A 1 85 ? -13.047 3.489 24.074 1.00 94.38 85 ARG A CA 1
ATOM 698 C C . ARG A 1 85 ? -13.504 2.555 22.957 1.00 94.38 85 ARG A C 1
ATOM 700 O O . ARG A 1 85 ? -12.766 1.618 22.649 1.00 94.38 85 ARG A O 1
ATOM 707 N N . GLU A 1 86 ? -14.679 2.791 22.374 1.00 96.06 86 GLU A N 1
ATOM 708 C CA . GLU A 1 86 ? -15.188 1.982 21.268 1.00 96.06 86 GLU A CA 1
ATOM 709 C C . GLU A 1 86 ? -14.358 2.249 20.018 1.00 96.06 86 GLU A C 1
ATOM 711 O O . GLU A 1 86 ? -13.823 1.306 19.436 1.00 96.06 86 GLU A O 1
ATOM 716 N N . LEU A 1 87 ? -14.166 3.517 19.648 1.00 97.25 87 LEU A N 1
ATOM 717 C CA . LEU A 1 87 ? -13.404 3.877 18.452 1.00 97.25 87 LEU A CA 1
ATOM 718 C C . LEU A 1 87 ? -11.949 3.401 18.542 1.00 97.25 87 LEU A C 1
ATOM 720 O O . LEU A 1 87 ? -11.414 2.847 17.579 1.00 97.25 87 LEU A O 1
ATOM 724 N N . ARG A 1 88 ? -11.328 3.530 19.722 1.00 97.19 88 ARG A N 1
ATOM 725 C CA . ARG A 1 88 ? -9.989 2.992 19.989 1.00 97.19 88 ARG A CA 1
ATOM 726 C C . ARG A 1 88 ? -9.947 1.475 19.818 1.00 97.19 88 ARG A C 1
ATOM 728 O O . ARG A 1 88 ? -9.043 0.966 19.162 1.00 97.19 88 ARG A O 1
ATOM 735 N N . LEU A 1 89 ? -10.909 0.741 20.383 1.00 96.56 89 LEU A N 1
ATOM 736 C CA . LEU A 1 89 ? -10.972 -0.717 20.241 1.00 96.56 89 LEU A CA 1
ATOM 737 C C . LEU A 1 89 ? -11.162 -1.136 18.780 1.00 96.56 89 LEU A C 1
ATOM 739 O O . LEU A 1 89 ? -10.450 -2.020 18.304 1.00 96.56 89 LEU A O 1
ATOM 743 N N . ARG A 1 90 ? -12.066 -0.466 18.062 1.00 97.88 90 ARG A N 1
ATOM 744 C CA . ARG A 1 90 ? -12.315 -0.692 16.636 1.00 97.88 90 ARG A CA 1
ATOM 745 C C . ARG A 1 90 ? -11.063 -0.472 15.798 1.00 97.88 90 ARG A C 1
ATOM 747 O O . ARG A 1 90 ? -10.778 -1.310 14.952 1.00 97.88 90 ARG A O 1
ATOM 754 N N . PHE A 1 91 ? -10.289 0.586 16.058 1.00 98.12 91 PHE A N 1
ATOM 755 C CA . PHE A 1 91 ? -9.012 0.809 15.372 1.00 98.12 91 PHE A CA 1
ATOM 756 C C . PHE A 1 91 ? -8.074 -0.387 15.540 1.00 98.12 91 PHE A C 1
ATOM 758 O O . PHE A 1 91 ? -7.602 -0.923 14.549 1.00 98.12 91 PHE A O 1
ATOM 765 N N . PHE A 1 92 ? -7.827 -0.843 16.769 1.00 97.50 92 PHE A N 1
ATOM 766 C CA . PHE A 1 92 ? -6.874 -1.931 17.005 1.00 97.50 92 PHE A CA 1
ATOM 767 C C . PHE A 1 92 ? -7.357 -3.287 16.475 1.00 97.50 92 PHE A C 1
ATOM 769 O O . PHE A 1 92 ? -6.544 -4.055 15.965 1.00 97.50 92 PHE A O 1
ATOM 776 N N . LEU A 1 93 ? -8.660 -3.579 16.567 1.00 96.94 93 LEU A N 1
ATOM 777 C CA . LEU A 1 93 ? -9.248 -4.759 15.925 1.00 96.94 93 LEU A CA 1
ATOM 778 C C . LEU A 1 93 ? -9.094 -4.670 14.408 1.00 96.94 93 LEU A C 1
ATOM 780 O O . LEU A 1 93 ? -8.612 -5.611 13.788 1.00 96.94 93 LEU A O 1
ATOM 784 N N . GLY A 1 94 ? -9.447 -3.525 13.823 1.00 98.00 94 GLY A N 1
ATOM 785 C CA . GLY A 1 94 ? -9.330 -3.275 12.392 1.00 98.00 94 GLY A CA 1
ATOM 786 C C . GLY A 1 94 ? -7.887 -3.358 11.913 1.00 98.00 94 GLY A C 1
ATOM 787 O O . GLY A 1 94 ? -7.635 -3.957 10.877 1.00 98.00 94 GLY A O 1
ATOM 788 N N . PHE A 1 95 ? -6.936 -2.844 12.690 1.00 97.19 95 PHE A N 1
ATOM 789 C CA . PHE A 1 95 ? -5.506 -2.905 12.402 1.00 97.19 95 PHE A CA 1
ATOM 790 C C . PHE A 1 95 ? -5.036 -4.361 12.342 1.00 97.19 95 PHE A C 1
ATOM 792 O O . PHE A 1 95 ? -4.533 -4.795 11.309 1.00 97.19 95 PHE A O 1
ATOM 799 N N . LEU A 1 96 ? -5.275 -5.145 13.400 1.00 95.81 96 LEU A N 1
ATOM 800 C CA . LEU A 1 96 ? -4.885 -6.560 13.449 1.00 95.81 96 LEU A CA 1
ATOM 801 C C . LEU A 1 96 ? -5.570 -7.393 12.358 1.00 95.81 96 LEU A C 1
ATOM 803 O O . LEU A 1 96 ? -4.912 -8.187 11.686 1.00 95.81 96 LEU A O 1
ATOM 807 N N . LEU A 1 97 ? -6.874 -7.194 12.147 1.00 96.88 97 LEU A N 1
ATOM 808 C CA . LEU A 1 97 ? -7.630 -7.896 11.110 1.00 96.88 97 LEU A CA 1
ATOM 809 C C . LEU A 1 97 ? -7.176 -7.502 9.705 1.00 96.88 97 LEU A C 1
ATOM 811 O O . LEU A 1 97 ? -7.110 -8.371 8.848 1.00 96.88 97 LEU A O 1
ATOM 815 N N . THR A 1 98 ? -6.826 -6.238 9.462 1.00 97.94 98 THR A N 1
ATOM 816 C CA . THR A 1 98 ? -6.320 -5.790 8.156 1.00 97.94 98 THR A CA 1
ATOM 817 C C . THR A 1 98 ? -4.983 -6.455 7.854 1.00 97.94 98 THR A C 1
ATOM 819 O O . THR A 1 98 ? -4.855 -7.106 6.824 1.00 97.94 98 THR A O 1
ATOM 822 N N . TRP A 1 99 ? -4.012 -6.410 8.769 1.00 95.94 99 TRP A N 1
ATOM 823 C CA . TRP A 1 99 ? -2.743 -7.119 8.562 1.00 95.94 99 TRP A CA 1
ATOM 824 C C . TRP A 1 99 ? -2.922 -8.631 8.397 1.00 95.94 99 TRP A C 1
ATOM 826 O O . TRP A 1 99 ? -2.202 -9.246 7.619 1.00 95.94 99 TRP A O 1
ATOM 836 N N . THR A 1 100 ? -3.887 -9.227 9.100 1.00 95.12 100 THR A N 1
ATOM 837 C CA . THR A 1 100 ? -4.141 -10.670 9.023 1.00 95.12 100 THR A CA 1
ATOM 838 C C . THR A 1 100 ? -4.828 -11.068 7.725 1.00 95.12 100 THR A C 1
ATOM 840 O O . THR A 1 100 ? -4.320 -11.890 6.970 1.00 95.12 100 THR A O 1
ATOM 843 N N . LEU A 1 101 ? -5.992 -10.492 7.452 1.00 97.12 101 LEU A N 1
ATOM 844 C CA . LEU A 1 101 ? -6.837 -10.901 6.338 1.00 97.12 101 LEU A CA 1
ATOM 845 C C . LEU A 1 101 ? -6.323 -10.346 5.010 1.00 97.12 101 LEU A C 1
ATOM 847 O O . LEU A 1 101 ? -6.307 -11.073 4.026 1.00 97.12 101 LEU A O 1
ATOM 851 N N . VAL A 1 102 ? -5.869 -9.091 4.986 1.00 97.19 102 VAL A N 1
ATOM 852 C CA . VAL A 1 102 ? -5.349 -8.446 3.770 1.00 97.19 102 VAL A CA 1
ATOM 853 C C . VAL A 1 102 ? -3.873 -8.791 3.590 1.00 97.19 102 VAL A C 1
ATOM 855 O O . VAL A 1 102 ? -3.478 -9.312 2.553 1.00 97.19 102 VAL A O 1
ATOM 858 N N . GLY A 1 103 ? -3.063 -8.556 4.623 1.00 93.00 10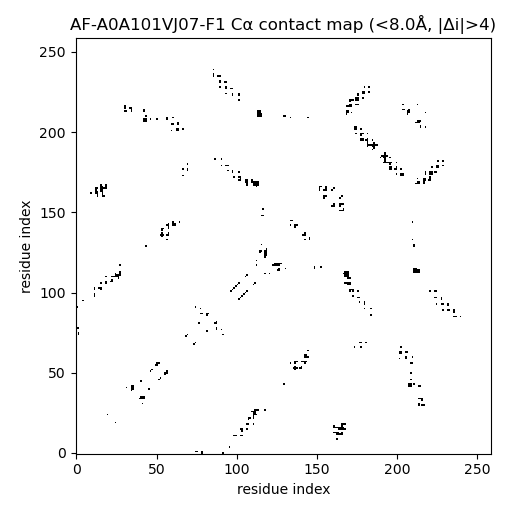3 GLY A N 1
ATOM 859 C CA . GLY A 1 103 ? -1.607 -8.662 4.527 1.00 93.00 103 GLY A CA 1
ATOM 860 C C . GLY A 1 103 ? -1.037 -10.081 4.547 1.00 93.00 103 GLY A C 1
ATOM 861 O O . GLY A 1 103 ? 0.097 -10.261 4.112 1.00 93.00 103 GLY A O 1
ATOM 862 N N . MET A 1 104 ? -1.783 -11.073 5.043 1.00 93.19 104 MET A N 1
ATOM 863 C CA . MET A 1 104 ? -1.338 -12.473 5.061 1.00 93.19 104 MET A CA 1
ATOM 864 C C . MET A 1 104 ? -2.240 -13.364 4.214 1.00 93.19 104 MET A C 1
ATOM 866 O O . MET A 1 104 ? -1.779 -13.935 3.233 1.00 93.19 104 MET A O 1
ATOM 870 N N . VAL A 1 105 ? -3.524 -13.481 4.567 1.00 95.06 105 VAL A N 1
ATOM 871 C CA . VAL A 1 105 ? -4.425 -14.447 3.914 1.00 95.06 105 VAL A CA 1
ATOM 872 C C . VAL A 1 105 ? -4.636 -14.099 2.441 1.00 95.06 105 VAL A C 1
ATOM 874 O O . VAL A 1 105 ? -4.341 -14.917 1.572 1.00 95.06 105 VAL A O 1
ATOM 877 N N . ALA A 1 106 ? -5.103 -12.883 2.147 1.00 96.06 106 ALA A N 1
ATOM 878 C CA . ALA A 1 106 ? -5.328 -12.452 0.772 1.00 96.06 106 ALA A CA 1
ATOM 879 C C . ALA A 1 106 ? -4.017 -12.367 -0.019 1.00 96.06 106 ALA A C 1
ATOM 881 O O . ALA A 1 106 ? -4.000 -12.780 -1.171 1.00 96.06 106 ALA A O 1
ATOM 882 N N . ALA A 1 107 ? -2.925 -11.910 0.603 1.00 94.19 107 ALA A N 1
ATOM 883 C CA . ALA A 1 107 ? -1.614 -11.841 -0.044 1.00 94.19 107 ALA A CA 1
ATOM 884 C C . ALA A 1 107 ? -1.099 -13.213 -0.517 1.00 94.19 107 ALA A C 1
ATOM 886 O O . ALA A 1 107 ? -0.574 -13.328 -1.618 1.00 94.19 107 ALA A O 1
ATOM 887 N N . VAL A 1 108 ? -1.299 -14.279 0.268 1.00 93.44 108 VAL A N 1
ATOM 888 C CA . VAL A 1 108 ? -0.953 -15.648 -0.155 1.00 93.44 108 VAL A CA 1
ATOM 889 C C . VAL A 1 108 ? -1.896 -16.149 -1.256 1.00 93.44 108 VAL A C 1
ATOM 891 O O . VAL A 1 108 ? -1.453 -16.764 -2.226 1.00 93.44 108 VAL A O 1
ATOM 894 N N . MET A 1 109 ? -3.203 -15.906 -1.123 1.00 94.94 109 MET A N 1
ATOM 895 C CA . MET A 1 109 ? -4.205 -16.385 -2.088 1.00 94.94 109 MET A CA 1
ATOM 896 C C . MET A 1 109 ? -4.085 -15.709 -3.459 1.00 94.94 109 MET A C 1
ATOM 898 O O . MET A 1 109 ? -4.314 -16.348 -4.485 1.00 94.94 109 MET A O 1
ATOM 902 N N . LEU A 1 110 ? -3.723 -14.428 -3.463 1.00 95.38 110 LEU A N 1
ATOM 903 C CA . LEU A 1 110 ? -3.651 -13.550 -4.629 1.00 95.38 110 LEU A CA 1
ATOM 904 C C . LEU A 1 110 ? -2.203 -13.177 -4.968 1.00 95.38 110 LEU A C 1
ATOM 906 O O . LEU A 1 110 ? -1.946 -12.073 -5.440 1.00 95.38 110 LEU A O 1
ATOM 910 N N . ALA A 1 111 ? -1.260 -14.080 -4.689 1.00 94.69 111 ALA A N 1
ATOM 911 C CA . ALA A 1 111 ? 0.166 -13.810 -4.792 1.00 94.69 111 ALA A CA 1
ATOM 912 C C . ALA A 1 111 ? 0.549 -13.271 -6.183 1.00 94.69 111 ALA A C 1
ATOM 914 O O . ALA A 1 111 ? 0.421 -13.958 -7.203 1.00 94.69 111 ALA A O 1
ATOM 915 N N . SER A 1 112 ? 1.058 -12.040 -6.186 1.00 96.88 112 SER A N 1
ATOM 916 C CA . SER A 1 112 ? 1.615 -11.332 -7.337 1.00 96.88 112 SER A CA 1
ATOM 917 C C . SER A 1 112 ? 2.867 -10.566 -6.921 1.00 96.88 112 SER A C 1
ATOM 919 O O . SER A 1 112 ? 2.987 -10.146 -5.764 1.00 96.88 112 SER A O 1
ATOM 921 N N . VAL A 1 113 ? 3.810 -10.381 -7.842 1.00 96.44 113 VAL A N 1
ATOM 922 C CA . VAL A 1 113 ? 5.074 -9.689 -7.536 1.00 96.44 113 VAL A CA 1
ATOM 923 C C . VAL A 1 113 ? 4.961 -8.177 -7.667 1.00 96.44 113 VAL A C 1
ATOM 925 O O . VAL A 1 113 ? 5.590 -7.459 -6.894 1.00 96.44 113 VAL A O 1
ATOM 928 N N . GLY A 1 114 ? 4.129 -7.698 -8.591 1.00 97.25 114 GLY A N 1
ATOM 929 C CA . GLY A 1 114 ? 3.955 -6.279 -8.889 1.00 97.25 114 GLY A CA 1
ATOM 930 C C . GLY A 1 114 ? 4.912 -5.736 -9.954 1.00 97.25 114 GLY A C 1
ATOM 931 O O . GLY A 1 114 ? 5.921 -6.373 -10.275 1.00 97.25 114 GLY A O 1
ATOM 932 N N . PRO A 1 115 ? 4.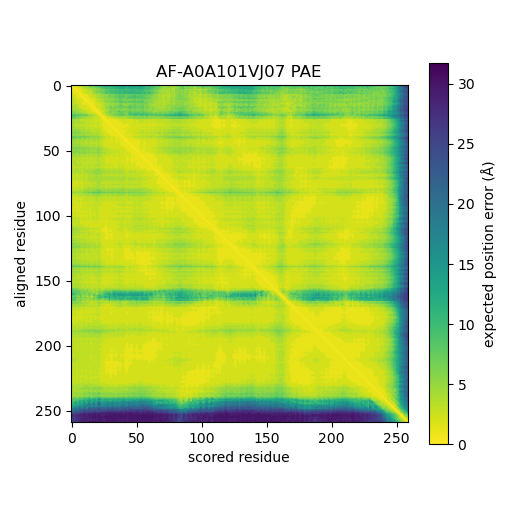628 -4.531 -10.485 1.00 98.06 115 PRO A N 1
ATOM 933 C CA . PRO A 1 115 ? 5.314 -3.981 -11.657 1.00 98.06 115 PRO A CA 1
ATOM 934 C C . PRO A 1 115 ? 6.846 -3.933 -11.549 1.00 98.06 115 PRO A C 1
ATOM 936 O O . PRO A 1 115 ? 7.537 -4.357 -12.474 1.00 98.06 115 PRO A O 1
ATOM 939 N N . ALA A 1 116 ? 7.388 -3.488 -10.410 1.00 98.12 116 ALA A N 1
ATOM 940 C CA . ALA A 1 116 ? 8.830 -3.321 -10.205 1.00 98.12 116 ALA A CA 1
ATOM 941 C C . ALA A 1 116 ? 9.625 -4.633 -10.215 1.00 98.12 116 ALA A C 1
ATOM 943 O O . ALA A 1 116 ? 10.828 -4.626 -10.471 1.00 98.12 116 ALA A O 1
ATOM 944 N N . PHE A 1 117 ? 8.966 -5.756 -9.931 1.00 97.81 117 PHE A N 1
ATOM 945 C CA . PHE A 1 117 ? 9.605 -7.064 -9.797 1.00 97.81 117 PHE A CA 1
ATOM 946 C C . PHE A 1 117 ? 9.216 -8.033 -10.919 1.00 97.81 117 PHE A C 1
ATOM 948 O O . PHE A 1 117 ? 9.825 -9.097 -11.047 1.00 97.81 117 PHE A O 1
ATOM 955 N N . LEU A 1 118 ? 8.224 -7.666 -11.738 1.00 97.75 118 LEU A N 1
ATOM 956 C CA . LEU A 1 118 ? 7.616 -8.531 -12.742 1.00 97.75 118 LEU A CA 1
ATOM 957 C C . LEU A 1 118 ? 8.646 -9.108 -13.712 1.00 97.75 118 LEU A C 1
ATOM 959 O O . LEU A 1 118 ? 8.729 -10.327 -13.861 1.00 97.75 118 LEU A O 1
ATOM 963 N N . GLU A 1 119 ? 9.463 -8.255 -14.326 1.00 97.50 119 GLU A N 1
ATOM 964 C CA . GLU A 1 119 ? 10.447 -8.704 -15.311 1.00 97.50 119 GLU A CA 1
ATOM 965 C C . GLU A 1 119 ? 11.505 -9.608 -14.675 1.00 97.50 119 GLU A C 1
ATOM 967 O O . GLU A 1 119 ? 11.780 -10.692 -15.183 1.00 97.50 119 GLU A O 1
ATOM 972 N N . ALA A 1 120 ? 12.061 -9.192 -13.537 1.00 96.31 120 ALA A N 1
ATOM 973 C CA . ALA A 1 120 ? 13.153 -9.908 -12.889 1.00 96.31 120 ALA A CA 1
ATOM 974 C C . ALA A 1 120 ? 12.739 -11.291 -12.360 1.00 96.31 120 ALA A C 1
ATOM 976 O O . ALA A 1 120 ? 13.571 -12.196 -12.323 1.00 96.31 120 ALA A O 1
ATOM 977 N N . ILE A 1 121 ? 11.479 -11.458 -11.938 1.00 95.00 121 ILE A N 1
ATOM 978 C CA . ILE A 1 121 ? 10.993 -12.710 -11.338 1.00 95.00 121 ILE A CA 1
ATOM 979 C C . ILE A 1 121 ? 10.292 -13.611 -12.363 1.00 95.00 121 ILE A C 1
ATOM 981 O O . ILE A 1 121 ? 10.416 -14.831 -12.280 1.00 95.00 121 ILE A O 1
ATOM 985 N N . THR A 1 122 ? 9.568 -13.042 -13.330 1.00 94.81 122 THR A N 1
ATOM 986 C CA . THR A 1 122 ? 8.728 -13.816 -14.269 1.00 94.81 122 THR A CA 1
ATOM 987 C C . THR A 1 122 ? 9.229 -13.792 -15.714 1.00 94.81 122 THR A C 1
ATOM 989 O O . THR A 1 122 ? 8.749 -14.564 -16.541 1.00 94.81 122 THR A O 1
ATOM 992 N N . GLY A 1 123 ? 10.172 -12.904 -16.046 1.00 95.75 123 GLY A N 1
ATOM 993 C CA . GLY A 1 123 ? 10.615 -12.643 -17.419 1.00 95.75 123 GLY A CA 1
ATOM 994 C C . GLY A 1 123 ? 9.671 -11.744 -18.228 1.00 95.75 123 GLY A C 1
ATOM 995 O O . GLY A 1 123 ? 9.972 -11.422 -19.377 1.00 95.75 123 GLY A O 1
ATOM 996 N N . ASN A 1 124 ? 8.537 -11.316 -17.661 1.00 96.69 124 ASN A N 1
ATOM 997 C CA . ASN A 1 124 ? 7.581 -10.447 -18.340 1.00 96.69 124 ASN A CA 1
ATOM 998 C C . ASN A 1 124 ? 7.997 -8.965 -18.243 1.00 96.69 124 ASN A C 1
ATOM 1000 O O . ASN A 1 124 ? 7.903 -8.340 -17.189 1.00 96.69 124 ASN A O 1
ATOM 1004 N N . GLY A 1 125 ? 8.423 -8.392 -19.371 1.00 97.50 125 GLY A N 1
ATOM 1005 C CA . GLY A 1 125 ? 8.883 -7.003 -19.484 1.00 97.50 125 GLY A CA 1
ATOM 1006 C C . GLY A 1 125 ? 7.787 -5.937 -19.628 1.00 97.50 125 GLY A C 1
ATOM 1007 O O . GLY A 1 125 ? 8.108 -4.838 -20.078 1.00 97.50 125 GLY A O 1
ATOM 1008 N N . HIS A 1 126 ? 6.519 -6.225 -19.302 1.00 98.25 126 HIS A N 1
ATOM 1009 C CA . HIS A 1 126 ? 5.380 -5.304 -19.503 1.00 98.25 126 HIS A CA 1
ATOM 1010 C C . HIS A 1 126 ? 5.616 -3.894 -18.929 1.00 98.25 126 HIS A C 1
ATOM 1012 O O . HIS A 1 126 ? 5.320 -2.902 -19.589 1.00 98.25 126 HIS A O 1
ATOM 1018 N N . PHE A 1 127 ? 6.228 -3.794 -17.741 1.00 98.44 127 PHE A N 1
ATOM 1019 C CA . PHE A 1 127 ? 6.523 -2.519 -17.065 1.00 98.44 127 PHE A CA 1
ATOM 1020 C C . PHE A 1 127 ? 7.971 -2.033 -17.229 1.00 98.44 127 PHE A C 1
ATOM 1022 O O . PHE A 1 127 ? 8.391 -1.126 -16.507 1.00 98.44 127 PHE A O 1
ATOM 1029 N N . ARG A 1 128 ? 8.742 -2.578 -18.183 1.00 98.56 128 ARG A N 1
ATOM 1030 C CA . ARG A 1 128 ? 10.135 -2.155 -18.427 1.00 98.56 128 ARG A CA 1
ATOM 1031 C C . ARG A 1 128 ? 10.239 -0.642 -18.620 1.00 98.56 128 ARG A C 1
ATOM 1033 O O . ARG A 1 128 ? 11.055 0.005 -17.980 1.00 98.56 128 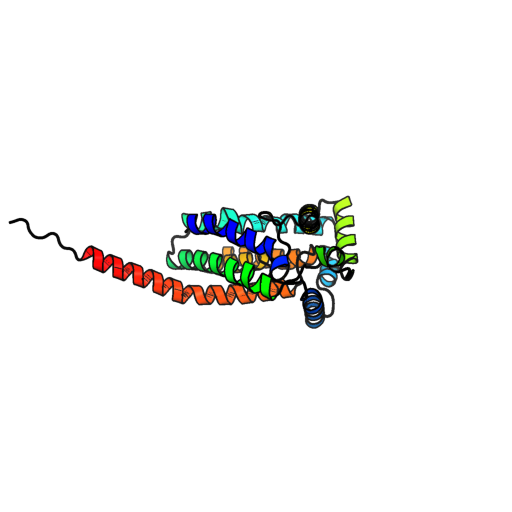ARG A O 1
ATOM 1040 N N . GLU A 1 129 ? 9.353 -0.067 -19.433 1.00 98.56 129 GLU A N 1
ATOM 1041 C CA . GLU A 1 129 ? 9.351 1.375 -19.708 1.00 98.56 129 GLU A CA 1
ATOM 1042 C C . GLU A 1 129 ? 9.107 2.217 -18.445 1.00 98.56 129 GLU A C 1
ATOM 1044 O O . GLU A 1 129 ? 9.730 3.267 -18.272 1.00 98.56 129 GLU A O 1
ATOM 1049 N N . GLN A 1 130 ? 8.242 1.747 -17.540 1.00 98.69 130 GLN A N 1
ATOM 1050 C CA . GLN A 1 130 ? 8.005 2.410 -16.259 1.00 98.69 130 GLN A CA 1
ATOM 1051 C C . GLN A 1 130 ? 9.274 2.397 -15.403 1.00 98.69 130 GLN A C 1
ATOM 1053 O O . GLN A 1 130 ? 9.658 3.425 -14.844 1.00 98.69 130 GLN A O 1
ATOM 1058 N N . MET A 1 131 ? 9.947 1.250 -15.325 1.00 98.69 131 MET A N 1
ATOM 1059 C CA . MET A 1 131 ? 11.182 1.112 -14.555 1.00 98.69 131 MET A CA 1
ATOM 1060 C C . MET A 1 131 ? 12.323 1.944 -15.149 1.00 98.69 131 MET A C 1
ATOM 1062 O O . MET A 1 131 ? 13.015 2.637 -14.401 1.00 98.69 131 MET A O 1
ATOM 1066 N N . ASP A 1 132 ? 12.462 1.976 -16.475 1.00 98.62 132 ASP A N 1
ATOM 1067 C CA . ASP A 1 132 ? 13.432 2.823 -17.180 1.00 98.62 132 ASP A CA 1
ATOM 1068 C C . ASP A 1 132 ? 13.156 4.315 -16.954 1.00 98.62 132 ASP A C 1
ATOM 1070 O O . ASP A 1 132 ? 14.076 5.132 -16.854 1.00 98.62 132 ASP A O 1
ATOM 1074 N N . TYR A 1 133 ? 11.884 4.711 -16.876 1.00 98.69 133 TYR A N 1
ATOM 1075 C CA . TYR A 1 133 ? 11.509 6.067 -16.489 1.00 98.69 133 TYR A CA 1
ATOM 1076 C C . TYR A 1 133 ? 11.941 6.390 -15.050 1.00 98.69 133 TYR A C 1
ATOM 1078 O O . TYR A 1 133 ? 12.581 7.421 -14.830 1.00 98.69 133 TYR A O 1
ATOM 1086 N N . LEU A 1 134 ? 11.634 5.523 -14.078 1.00 98.69 134 LEU A N 1
ATOM 1087 C CA . LEU A 1 134 ? 11.987 5.750 -12.672 1.00 98.69 134 LEU A CA 1
ATOM 1088 C C . LEU A 1 134 ? 13.509 5.828 -12.473 1.00 98.69 134 LEU A C 1
ATOM 1090 O O . LEU A 1 134 ? 13.982 6.716 -11.763 1.00 98.69 134 LEU A O 1
ATOM 1094 N N . GLN A 1 135 ? 14.271 4.955 -13.140 1.00 98.50 135 GLN A N 1
ATOM 1095 C CA . GLN A 1 135 ? 15.740 4.974 -13.154 1.00 98.50 135 GLN A CA 1
ATOM 1096 C C . GLN A 1 135 ? 16.274 6.316 -13.678 1.00 98.50 135 GLN A C 1
ATOM 1098 O O . GLN A 1 135 ? 17.049 6.976 -12.988 1.00 98.50 135 GLN A O 1
ATOM 1103 N N . ARG A 1 136 ? 15.784 6.785 -14.836 1.00 98.44 136 ARG A N 1
ATOM 1104 C CA . ARG A 1 136 ? 16.177 8.089 -15.405 1.00 98.44 136 ARG A CA 1
ATOM 1105 C C . ARG A 1 136 ? 15.791 9.269 -14.515 1.00 98.44 136 ARG A C 1
ATOM 1107 O O . ARG A 1 136 ? 16.548 10.226 -14.390 1.00 98.44 136 ARG A O 1
ATOM 1114 N N . ALA A 1 137 ? 14.622 9.228 -13.875 1.00 98.38 137 ALA A N 1
ATOM 1115 C CA . ALA A 1 137 ? 14.231 10.262 -12.919 1.00 98.38 137 ALA A CA 1
ATOM 1116 C C . ALA A 1 137 ? 15.229 10.345 -11.748 1.00 98.38 137 ALA A C 1
ATOM 1118 O O . ALA A 1 137 ? 15.633 11.447 -11.366 1.00 98.38 137 ALA A O 1
ATOM 1119 N N . ASN A 1 138 ? 15.681 9.187 -11.254 1.00 98.38 138 ASN A N 1
ATOM 1120 C CA . ASN A 1 138 ? 16.631 9.060 -10.151 1.00 98.38 138 ASN A CA 1
ATOM 1121 C C . ASN A 1 138 ? 18.030 9.621 -10.448 1.00 98.38 138 ASN A C 1
ATOM 1123 O O . ASN A 1 138 ? 18.728 10.014 -9.518 1.00 98.38 138 ASN A O 1
ATOM 1127 N N . GLU A 1 139 ? 18.426 9.718 -11.719 1.00 97.94 139 GLU A N 1
ATOM 1128 C CA . GLU A 1 139 ? 19.698 10.340 -12.120 1.00 97.94 139 GLU A CA 1
ATOM 1129 C C . GLU A 1 139 ? 19.759 11.834 -11.766 1.00 97.94 139 GLU A C 1
ATOM 1131 O O . GLU A 1 139 ? 20.838 12.372 -11.526 1.00 97.94 139 GLU A O 1
ATOM 1136 N N . THR A 1 140 ? 18.606 12.513 -11.724 1.00 97.69 140 THR A N 1
ATOM 1137 C CA . THR A 1 140 ? 18.532 13.960 -11.449 1.00 97.69 140 THR A CA 1
ATOM 1138 C C . THR A 1 140 ? 17.914 14.290 -10.096 1.00 97.69 140 THR A C 1
ATOM 1140 O O . THR A 1 140 ? 18.303 15.277 -9.476 1.00 97.69 140 THR A O 1
ATOM 1143 N N . HIS A 1 141 ? 16.944 13.498 -9.638 1.00 98.12 141 HIS A N 1
ATOM 1144 C CA . HIS A 1 141 ? 16.246 13.696 -8.371 1.00 98.12 141 HIS A CA 1
ATOM 1145 C C . HIS A 1 141 ? 16.027 12.349 -7.697 1.00 98.12 141 HIS A C 1
ATOM 1147 O O . HIS A 1 141 ? 15.398 11.472 -8.276 1.00 98.12 141 HIS A O 1
ATOM 1153 N N . THR A 1 142 ? 16.472 12.202 -6.451 1.00 97.94 142 THR A N 1
ATOM 1154 C CA . THR A 1 142 ? 16.411 10.928 -5.731 1.00 97.94 142 THR A CA 1
ATOM 1155 C C . THR A 1 142 ? 14.998 10.337 -5.691 1.00 97.94 142 THR A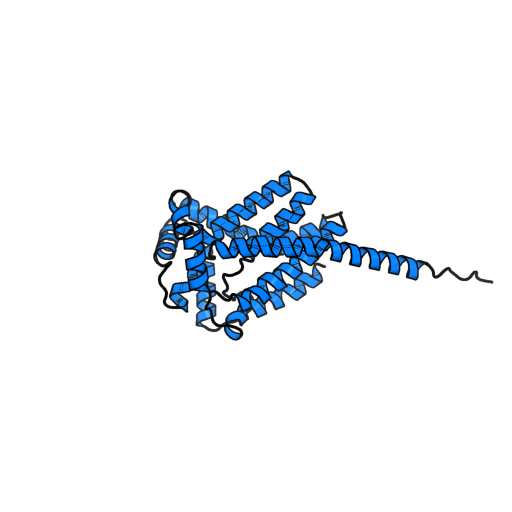 C 1
ATOM 1157 O O . THR A 1 142 ? 14.063 10.945 -5.163 1.00 97.94 142 THR A O 1
ATOM 1160 N N . VAL A 1 143 ? 14.860 9.109 -6.181 1.00 98.31 143 VAL A N 1
ATOM 1161 C CA . VAL A 1 143 ? 13.659 8.273 -6.104 1.00 98.31 143 VAL A CA 1
ATOM 1162 C C . VAL A 1 143 ? 13.928 7.176 -5.073 1.00 98.31 143 VAL A C 1
ATOM 1164 O O . VAL A 1 143 ? 14.329 6.063 -5.402 1.00 98.31 143 VAL A O 1
ATOM 1167 N N . LEU A 1 144 ? 13.736 7.515 -3.792 1.00 95.75 144 LEU A N 1
ATOM 1168 C CA . LEU A 1 144 ? 14.073 6.667 -2.634 1.00 95.75 144 LEU A CA 1
ATOM 1169 C C . LEU A 1 144 ? 13.585 5.216 -2.740 1.00 95.75 144 LEU A C 1
ATOM 1171 O O . LEU A 1 144 ? 14.244 4.303 -2.250 1.00 95.75 144 LEU A O 1
ATOM 1175 N N . VAL A 1 145 ? 12.419 4.999 -3.352 1.00 96.56 145 VAL A N 1
ATOM 1176 C CA . VAL A 1 145 ? 11.817 3.666 -3.447 1.00 96.56 145 VAL A CA 1
ATOM 1177 C C . VAL A 1 145 ? 12.645 2.677 -4.265 1.00 96.56 145 VAL A C 1
ATOM 1179 O O . VAL A 1 145 ? 12.540 1.483 -4.000 1.00 96.56 145 VAL A O 1
ATOM 1182 N N . LEU A 1 146 ? 13.472 3.144 -5.210 1.00 98.00 146 LEU A N 1
ATOM 1183 C CA . LEU A 1 146 ? 14.274 2.266 -6.067 1.00 98.00 146 LEU A CA 1
ATOM 1184 C C . LEU A 1 146 ? 15.295 1.463 -5.258 1.00 98.00 146 LEU A C 1
ATOM 1186 O O . LEU A 1 146 ? 15.515 0.292 -5.547 1.00 98.00 146 LEU A O 1
ATOM 1190 N N . GLU A 1 147 ? 15.877 2.056 -4.213 1.00 96.12 147 GLU A N 1
ATOM 1191 C CA . GLU A 1 147 ? 16.825 1.342 -3.352 1.00 96.12 147 GLU A CA 1
ATOM 1192 C C . GLU A 1 147 ? 16.123 0.252 -2.534 1.00 96.12 147 GLU A C 1
ATOM 1194 O O . GLU A 1 147 ? 16.633 -0.857 -2.392 1.00 96.12 147 GLU A O 1
ATOM 1199 N N . VAL A 1 148 ? 14.905 0.527 -2.056 1.00 95.00 148 VAL A N 1
ATOM 1200 C CA . VAL A 1 148 ? 14.086 -0.474 -1.357 1.00 95.00 148 VAL A CA 1
ATOM 1201 C C . VAL A 1 148 ? 13.698 -1.611 -2.306 1.00 95.00 148 VAL A C 1
ATOM 1203 O O . VAL A 1 148 ? 13.800 -2.776 -1.929 1.00 95.00 148 VAL A O 1
ATOM 1206 N N . GLN A 1 149 ? 13.311 -1.300 -3.546 1.00 97.44 149 GLN A N 1
ATOM 1207 C CA . GLN A 1 149 ? 13.025 -2.305 -4.576 1.00 97.44 149 GLN A CA 1
ATOM 1208 C C . GLN A 1 149 ? 14.260 -3.158 -4.881 1.00 97.44 149 GLN A C 1
ATOM 1210 O O . GLN A 1 149 ? 14.170 -4.383 -4.895 1.00 97.44 149 GLN A O 1
ATOM 1215 N N . ARG A 1 150 ? 15.431 -2.534 -5.046 1.00 96.62 150 ARG A N 1
ATOM 1216 C CA . ARG A 1 150 ? 16.698 -3.238 -5.276 1.00 96.62 150 ARG A CA 1
ATOM 1217 C C . ARG A 1 150 ? 17.010 -4.222 -4.145 1.00 96.62 150 ARG A C 1
ATOM 1219 O O . ARG A 1 150 ? 17.293 -5.383 -4.426 1.00 96.62 150 ARG A O 1
ATOM 1226 N N . LEU A 1 151 ? 16.916 -3.780 -2.889 1.00 94.81 151 LEU A N 1
ATOM 1227 C CA . LEU A 1 151 ? 17.168 -4.621 -1.712 1.00 94.81 151 LEU A CA 1
ATOM 1228 C C . LEU A 1 151 ? 16.175 -5.786 -1.604 1.00 94.81 151 LEU A C 1
ATOM 1230 O O . LEU A 1 151 ? 16.583 -6.917 -1.349 1.00 94.81 151 LEU A O 1
ATOM 1234 N N . LEU A 1 152 ? 14.883 -5.533 -1.833 1.00 94.44 152 LEU A N 1
ATOM 1235 C CA . LEU A 1 152 ? 13.857 -6.581 -1.828 1.00 94.44 152 LEU A CA 1
ATOM 1236 C C . LEU A 1 152 ? 14.129 -7.646 -2.897 1.00 94.44 152 LEU A C 1
ATOM 1238 O O . LEU A 1 152 ? 14.033 -8.840 -2.609 1.00 94.44 152 LEU A O 1
ATOM 1242 N N . LEU A 1 153 ? 14.503 -7.227 -4.108 1.00 95.06 153 LEU A N 1
ATOM 1243 C CA . LEU A 1 153 ? 14.834 -8.147 -5.194 1.00 95.06 153 LEU A CA 1
ATOM 1244 C C . LEU A 1 153 ? 16.100 -8.962 -4.888 1.00 95.06 153 LEU A C 1
ATOM 1246 O O . LEU A 1 153 ? 16.118 -10.167 -5.130 1.00 95.06 153 LEU A O 1
ATOM 1250 N N . GLU A 1 154 ? 17.130 -8.331 -4.319 1.00 94.56 154 GLU A N 1
ATOM 1251 C CA . GLU A 1 154 ? 18.373 -8.995 -3.903 1.00 94.56 154 GLU A CA 1
ATOM 1252 C C . GLU A 1 154 ? 18.106 -10.092 -2.858 1.00 94.56 154 GLU A C 1
ATOM 1254 O O . GLU A 1 154 ? 18.577 -11.225 -2.998 1.00 94.56 154 GLU A O 1
ATOM 1259 N N . TRP A 1 155 ? 17.293 -9.800 -1.838 1.00 92.44 155 TRP A N 1
ATOM 1260 C CA . TRP A 1 155 ? 16.906 -10.793 -0.832 1.00 92.44 155 TRP A CA 1
ATOM 1261 C C . TRP A 1 155 ? 16.086 -11.936 -1.425 1.00 92.44 155 TRP A C 1
ATOM 1263 O O . TRP A 1 155 ? 16.316 -13.095 -1.090 1.00 92.44 155 TRP A O 1
ATOM 1273 N N . TYR A 1 156 ? 15.180 -11.639 -2.354 1.00 90.19 156 TYR A N 1
ATOM 1274 C CA . TYR A 1 156 ? 14.425 -12.676 -3.051 1.00 90.19 156 TYR A CA 1
ATOM 1275 C C . TYR A 1 156 ? 15.339 -13.610 -3.860 1.00 90.19 156 TYR A C 1
ATOM 1277 O O . TYR A 1 156 ? 15.243 -14.830 -3.737 1.00 90.19 156 TYR A O 1
ATOM 1285 N N . GLN A 1 157 ? 16.269 -13.055 -4.643 1.00 91.00 157 GLN A N 1
ATOM 1286 C CA . GLN A 1 157 ? 17.198 -13.828 -5.479 1.00 91.00 157 GLN A CA 1
ATOM 1287 C C . GLN A 1 157 ? 18.169 -14.688 -4.663 1.00 91.00 157 GLN A C 1
ATOM 1289 O O . GLN A 1 157 ? 18.554 -15.771 -5.098 1.00 91.00 157 GLN A O 1
ATOM 1294 N N . THR A 1 158 ? 18.548 -14.226 -3.471 1.00 90.56 158 THR A N 1
ATOM 1295 C CA . THR A 1 158 ? 19.404 -14.973 -2.537 1.00 90.56 158 THR A CA 1
ATOM 1296 C C . THR A 1 158 ? 18.621 -15.939 -1.642 1.00 90.56 158 THR A C 1
ATOM 1298 O O . THR A 1 158 ? 19.219 -16.585 -0.782 1.00 90.56 158 THR A O 1
ATOM 1301 N N . ALA A 1 159 ? 17.303 -16.072 -1.853 1.00 83.69 159 ALA A N 1
ATOM 1302 C CA . ALA A 1 159 ? 16.388 -16.848 -1.016 1.00 83.69 159 ALA A CA 1
ATOM 1303 C C . ALA A 1 159 ? 16.466 -16.471 0.479 1.00 83.69 159 ALA A C 1
ATOM 1305 O O . ALA A 1 159 ? 16.263 -17.304 1.367 1.00 83.69 159 ALA A O 1
ATOM 1306 N N . ASP A 1 160 ? 16.758 -15.200 0.762 1.00 83.88 160 ASP A N 1
ATOM 1307 C CA . ASP A 1 160 ? 16.811 -14.652 2.107 1.00 83.88 160 ASP A CA 1
ATOM 1308 C C . ASP A 1 160 ? 15.422 -14.168 2.551 1.00 83.88 160 ASP A C 1
ATOM 1310 O O . 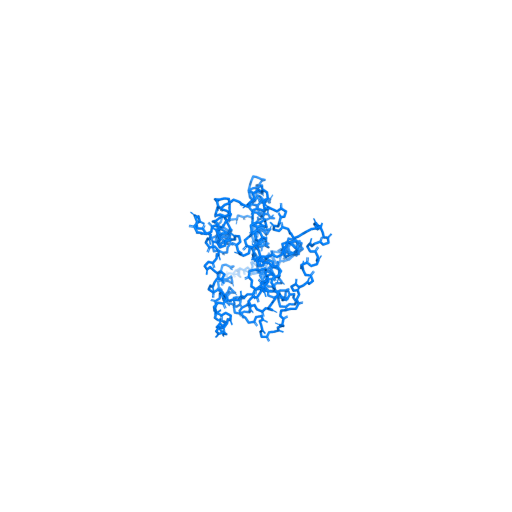ASP A 1 160 ? 15.039 -13.003 2.411 1.00 83.88 160 ASP A O 1
ATOM 1314 N N . TYR A 1 161 ? 14.673 -15.083 3.164 1.00 78.81 161 TYR A N 1
ATOM 1315 C CA . TYR A 1 161 ? 13.323 -14.838 3.678 1.00 78.81 161 TYR A CA 1
ATOM 1316 C C . TYR A 1 161 ? 13.294 -14.246 5.098 1.00 78.81 161 TYR A C 1
ATOM 1318 O O . TYR A 1 161 ? 12.348 -14.469 5.858 1.00 78.81 161 TYR A O 1
ATOM 1326 N N . GLY A 1 162 ? 14.325 -13.488 5.486 1.00 75.81 162 GLY A N 1
ATOM 1327 C CA . GLY A 1 162 ? 14.374 -12.784 6.769 1.00 75.81 162 GLY A CA 1
ATOM 1328 C C . GLY A 1 162 ? 13.240 -11.769 6.984 1.00 75.81 162 GLY A C 1
ATOM 1329 O O . GLY A 1 162 ? 12.417 -11.487 6.107 1.00 75.81 162 GLY A O 1
ATOM 1330 N N . LEU A 1 163 ? 13.185 -11.189 8.187 1.00 74.56 163 LEU A N 1
ATOM 1331 C CA . LEU A 1 163 ? 12.140 -10.228 8.537 1.00 74.56 163 LEU A CA 1
ATOM 1332 C C . LEU A 1 163 ? 12.241 -8.955 7.674 1.00 74.56 163 LEU A C 1
ATOM 1334 O O . LEU A 1 163 ? 13.250 -8.262 7.694 1.00 74.56 163 LEU A O 1
ATOM 1338 N N . GLY A 1 164 ? 11.165 -8.629 6.961 1.00 73.00 164 GLY A N 1
ATOM 1339 C CA . GLY A 1 164 ? 10.971 -7.372 6.234 1.00 73.00 164 GLY A CA 1
ATOM 1340 C C . GLY A 1 164 ? 11.262 -7.495 4.744 1.00 73.00 164 GLY A C 1
ATOM 1341 O O . GLY A 1 164 ? 11.295 -6.483 4.055 1.00 73.00 164 GLY A O 1
ATOM 1342 N N . ARG A 1 165 ? 11.480 -8.723 4.263 1.00 82.62 165 ARG A N 1
ATOM 1343 C CA . ARG A 1 165 ? 12.064 -9.017 2.948 1.00 82.62 165 ARG A CA 1
ATOM 1344 C C . ARG A 1 165 ? 11.066 -9.566 1.926 1.00 82.62 165 ARG A C 1
ATOM 1346 O O . ARG A 1 165 ? 11.438 -9.864 0.801 1.00 82.62 165 ARG A O 1
ATOM 1353 N N . GLY A 1 166 ? 9.800 -9.718 2.310 1.00 83.50 166 GLY A N 1
ATOM 1354 C CA . GLY A 1 166 ? 8.787 -10.320 1.449 1.00 83.50 166 GLY A CA 1
ATOM 1355 C C . GLY A 1 166 ? 8.290 -9.411 0.330 1.00 83.50 166 GLY A C 1
ATOM 1356 O O . GLY A 1 166 ? 7.868 -8.276 0.572 1.00 83.50 166 GLY A O 1
ATOM 1357 N N . ILE A 1 167 ? 8.260 -9.970 -0.877 1.00 89.69 167 ILE A N 1
ATOM 1358 C CA . ILE A 1 167 ? 7.662 -9.377 -2.073 1.00 89.69 167 ILE A CA 1
ATOM 1359 C C . ILE A 1 167 ? 6.219 -9.873 -2.177 1.00 89.69 167 ILE A C 1
ATOM 1361 O O . ILE A 1 167 ? 5.953 -11.063 -2.110 1.00 89.69 167 ILE A O 1
ATOM 1365 N N . THR A 1 168 ? 5.274 -8.947 -2.277 1.00 91.69 168 THR A N 1
ATOM 1366 C CA . THR A 1 168 ? 3.892 -9.229 -2.688 1.00 91.69 168 THR A CA 1
ATOM 1367 C C . THR A 1 168 ? 3.223 -7.897 -2.984 1.00 91.69 168 THR A C 1
ATOM 1369 O O . THR A 1 168 ? 3.299 -6.976 -2.155 1.00 91.69 168 THR A O 1
ATOM 1372 N N . ALA A 1 169 ? 2.583 -7.797 -4.143 1.00 94.69 169 ALA A N 1
ATOM 1373 C CA . ALA A 1 169 ? 1.872 -6.602 -4.572 1.00 94.69 169 ALA A CA 1
ATOM 1374 C C . ALA A 1 169 ? 0.409 -6.630 -4.117 1.00 94.69 169 ALA A C 1
ATOM 1376 O O . ALA A 1 169 ? -0.011 -5.770 -3.341 1.00 94.69 169 ALA A O 1
ATOM 1377 N N . MET A 1 170 ? -0.359 -7.646 -4.503 1.00 95.00 170 MET A N 1
ATOM 1378 C CA . MET A 1 170 ? -1.766 -7.735 -4.117 1.00 95.00 170 MET A CA 1
ATOM 1379 C C . MET A 1 170 ? -1.933 -8.352 -2.715 1.00 95.00 170 MET A C 1
ATOM 1381 O O . MET A 1 170 ? -1.317 -9.377 -2.423 1.00 95.00 170 MET A O 1
ATOM 1385 N N . PRO A 1 171 ? -2.808 -7.810 -1.850 1.00 97.44 171 PRO A N 1
ATOM 1386 C CA . PRO A 1 171 ? -3.324 -6.439 -1.846 1.00 97.44 171 PRO A CA 1
ATOM 1387 C C . PRO A 1 171 ? -2.347 -5.435 -1.215 1.00 97.44 171 PRO A C 1
ATOM 1389 O O . PRO A 1 171 ? -1.497 -5.778 -0.385 1.00 97.44 171 PRO A O 1
ATOM 1392 N N . SER A 1 172 ? -2.514 -4.150 -1.538 1.00 98.12 172 SER A N 1
ATOM 1393 C CA . SER A 1 172 ? -1.640 -3.094 -1.018 1.00 98.12 172 SER A CA 1
ATOM 1394 C C . SER A 1 172 ? -1.896 -2.789 0.463 1.00 98.12 172 SER A C 1
ATOM 1396 O O . SER A 1 172 ? -2.881 -2.134 0.821 1.00 98.12 172 SER A O 1
ATOM 1398 N N . MET A 1 173 ? -0.972 -3.194 1.339 1.00 97.25 173 MET A N 1
ATOM 1399 C CA . MET A 1 173 ? -1.024 -2.842 2.767 1.00 97.25 173 MET A CA 1
ATOM 1400 C C . MET A 1 173 ? -0.857 -1.337 3.027 1.00 97.25 173 MET A C 1
ATOM 1402 O O . MET A 1 173 ? -1.428 -0.827 3.991 1.00 97.25 173 MET A O 1
ATOM 1406 N N . HIS A 1 174 ? -0.130 -0.623 2.163 1.00 97.44 174 HIS A N 1
ATOM 1407 C CA . HIS A 1 174 ? 0.029 0.834 2.227 1.00 97.44 174 HIS A CA 1
ATOM 1408 C C . HIS A 1 174 ? -1.341 1.521 2.153 1.00 97.44 174 HIS A C 1
ATOM 1410 O O . HIS A 1 174 ? -1.736 2.267 3.051 1.00 97.44 174 HIS A O 1
ATOM 1416 N N . VAL A 1 175 ? -2.107 1.180 1.114 1.00 98.75 175 VAL A N 1
ATOM 1417 C CA . VAL A 1 175 ? -3.456 1.701 0.875 1.00 98.75 175 VAL A CA 1
ATOM 1418 C C . VAL A 1 175 ? -4.429 1.231 1.962 1.00 98.75 175 VAL A C 1
ATOM 1420 O O . VAL A 1 175 ? -5.215 2.032 2.469 1.00 98.75 175 VAL A O 1
ATOM 1423 N N . ALA A 1 176 ? -4.348 -0.038 2.376 1.00 98.69 176 ALA A N 1
ATOM 1424 C CA . ALA A 1 176 ? -5.205 -0.602 3.420 1.00 98.69 176 ALA A CA 1
ATOM 1425 C C . ALA A 1 176 ? -5.068 0.150 4.757 1.00 98.69 176 ALA A C 1
ATOM 1427 O O . ALA A 1 176 ? -6.067 0.494 5.393 1.00 98.69 176 ALA A O 1
ATOM 1428 N N . LEU A 1 177 ? -3.840 0.472 5.181 1.00 98.25 177 LEU A N 1
ATOM 1429 C CA . LEU A 1 177 ? -3.631 1.272 6.388 1.00 98.25 177 LEU A CA 1
ATOM 1430 C C . LEU A 1 177 ? -4.148 2.697 6.217 1.00 98.25 177 LEU A C 1
ATOM 1432 O O . LEU A 1 177 ? -4.874 3.169 7.091 1.00 98.25 177 LEU A O 1
ATOM 1436 N N . CYS A 1 178 ? -3.845 3.374 5.108 1.00 98.69 178 CYS A N 1
ATOM 1437 C CA . CYS A 1 178 ? -4.363 4.724 4.876 1.00 98.69 178 CYS A CA 1
ATOM 1438 C C . CYS A 1 178 ? -5.900 4.762 4.912 1.00 98.69 178 CYS A C 1
ATOM 1440 O O . CYS A 1 178 ? -6.470 5.669 5.521 1.00 98.69 178 CYS A O 1
ATOM 1442 N N . MET A 1 179 ? -6.570 3.742 4.364 1.00 98.81 179 MET A N 1
ATOM 1443 C CA . MET A 1 179 ? -8.025 3.597 4.439 1.00 98.81 179 MET A CA 1
ATOM 1444 C C . MET A 1 179 ? -8.507 3.423 5.883 1.00 98.81 179 MET A C 1
ATOM 1446 O O . MET A 1 179 ? -9.450 4.092 6.304 1.00 98.81 179 MET A O 1
ATOM 1450 N N . LEU A 1 180 ? -7.850 2.577 6.682 1.00 98.75 180 LEU A N 1
ATOM 1451 C CA . LEU A 1 180 ? -8.200 2.399 8.093 1.00 98.75 180 LEU A CA 1
ATOM 1452 C C . LEU A 1 180 ? -8.065 3.711 8.881 1.00 98.75 180 LEU A C 1
ATOM 1454 O O . LEU A 1 180 ? -8.961 4.059 9.653 1.00 98.75 180 LEU A O 1
ATOM 1458 N N . TYR A 1 181 ? -6.975 4.454 8.679 1.00 98.69 181 TYR A N 1
ATOM 1459 C CA . TYR A 1 181 ? -6.783 5.746 9.338 1.00 98.69 181 TYR A CA 1
ATOM 1460 C C . TYR A 1 181 ? -7.811 6.776 8.881 1.00 98.69 181 TYR A C 1
ATOM 1462 O O . TYR A 1 181 ? -8.364 7.465 9.733 1.00 98.69 181 TYR A O 1
ATOM 1470 N N . PHE A 1 182 ? -8.141 6.835 7.589 1.00 98.75 182 PHE A N 1
ATOM 1471 C CA . PHE A 1 182 ? -9.234 7.670 7.093 1.00 98.75 182 PHE A CA 1
ATOM 1472 C C . PHE A 1 182 ? -10.554 7.355 7.811 1.00 98.75 18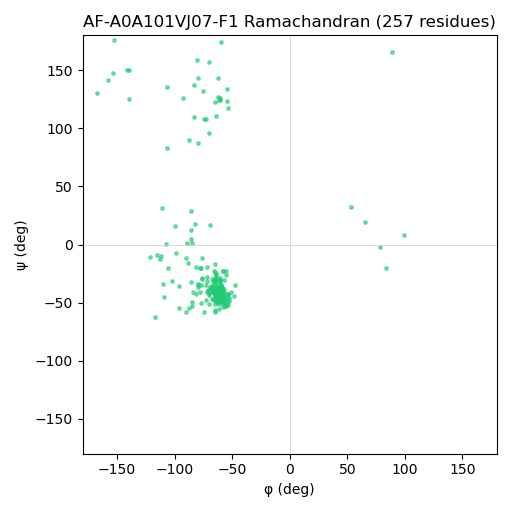2 PHE A C 1
ATOM 1474 O O . PHE A 1 182 ? -11.181 8.258 8.365 1.00 98.75 182 PHE A O 1
ATOM 1481 N N . LEU A 1 183 ? -10.946 6.080 7.882 1.00 98.62 183 LEU A N 1
ATOM 1482 C CA . LEU A 1 183 ? -12.199 5.658 8.518 1.00 98.62 183 LEU A CA 1
ATOM 1483 C C . LEU A 1 183 ? -12.266 6.028 10.003 1.00 98.62 183 LEU A C 1
ATOM 1485 O O . LEU A 1 183 ? -13.323 6.439 10.485 1.00 98.62 183 LEU A O 1
ATOM 1489 N N . VAL A 1 184 ? -11.155 5.889 10.727 1.00 98.12 184 VAL A N 1
ATOM 1490 C CA . VAL A 1 184 ? -11.079 6.236 12.152 1.00 98.12 184 VAL A CA 1
ATOM 1491 C C . VAL A 1 184 ? -11.079 7.748 12.341 1.00 98.12 184 VAL A C 1
ATOM 1493 O O . VAL A 1 184 ? -11.843 8.266 13.150 1.00 98.12 184 VAL A O 1
ATOM 1496 N N . MET A 1 185 ? -10.255 8.469 11.588 1.00 98.31 185 MET A N 1
ATOM 1497 C CA . MET A 1 185 ? -10.045 9.907 11.768 1.00 98.31 185 MET A CA 1
ATOM 1498 C C . MET A 1 185 ? -11.246 10.728 11.321 1.00 98.31 185 MET A C 1
ATOM 1500 O O . MET A 1 185 ? -11.574 11.716 11.969 1.00 98.31 185 MET A O 1
ATOM 1504 N N . ASN A 1 186 ? -11.987 10.250 10.321 1.00 97.62 186 ASN A N 1
ATOM 1505 C CA . ASN A 1 186 ? -13.260 10.837 9.915 1.00 97.62 186 ASN A CA 1
ATOM 1506 C C . ASN A 1 186 ? -14.353 10.732 11.002 1.00 97.62 186 ASN A C 1
ATOM 1508 O O . ASN A 1 186 ? -15.357 11.434 10.933 1.00 97.62 186 ASN A O 1
ATOM 1512 N N . ARG A 1 187 ? -14.183 9.866 12.015 1.00 97.06 187 ARG A N 1
ATOM 1513 C CA . ARG A 1 187 ? -15.051 9.822 13.210 1.00 97.06 187 ARG A CA 1
ATOM 1514 C C . ARG A 1 187 ? -14.583 10.749 14.332 1.00 97.06 187 ARG A C 1
ATOM 1516 O O . ARG A 1 187 ? -15.359 10.993 15.248 1.00 97.06 187 ARG A O 1
ATOM 1523 N N . VAL A 1 188 ? -13.339 11.222 14.280 1.00 97.00 188 VAL A N 1
ATOM 1524 C CA . VAL A 1 188 ? -12.773 12.147 15.270 1.00 97.00 188 VAL A CA 1
ATOM 1525 C C . VAL A 1 188 ? -13.084 13.584 14.876 1.00 97.00 188 VAL A C 1
ATOM 1527 O O . VAL A 1 188 ? -13.650 14.328 15.669 1.00 97.00 188 VAL A O 1
ATOM 1530 N N . ASP A 1 189 ? -12.708 13.964 13.656 1.00 97.12 189 ASP A N 1
ATOM 1531 C CA . ASP A 1 189 ? -12.901 15.306 13.119 1.00 97.12 189 ASP A CA 1
ATOM 1532 C C . ASP A 1 189 ? -12.887 15.264 11.585 1.00 97.12 189 ASP A C 1
ATOM 1534 O O . ASP A 1 189 ? -12.103 14.536 10.970 1.00 97.12 189 ASP A O 1
ATOM 1538 N N . TRP A 1 190 ? -13.740 16.065 10.946 1.00 96.56 190 TRP A N 1
ATOM 1539 C CA . TRP A 1 190 ? -13.871 16.051 9.488 1.00 96.56 190 TRP A CA 1
ATOM 1540 C C . TRP A 1 190 ? -12.604 16.545 8.774 1.00 96.56 190 TRP A C 1
ATOM 1542 O O . TRP A 1 190 ? -12.305 16.067 7.681 1.00 96.56 190 TRP A O 1
ATOM 1552 N N . ARG A 1 191 ? -11.825 17.461 9.373 1.00 98.31 191 ARG A N 1
ATOM 1553 C CA . ARG A 1 191 ? -10.571 17.965 8.784 1.00 98.31 191 ARG A CA 1
ATOM 1554 C C . ARG A 1 191 ? -9.503 16.885 8.816 1.00 98.31 191 ARG A C 1
ATOM 1556 O O . ARG A 1 191 ? -8.778 16.719 7.838 1.00 98.31 191 ARG A O 1
ATOM 1563 N N . LEU A 1 192 ? -9.440 16.117 9.906 1.00 97.75 192 LEU A N 1
ATOM 1564 C CA . LEU A 1 192 ? -8.593 14.925 9.971 1.00 97.75 192 LEU A CA 1
ATOM 1565 C C . LEU A 1 192 ? -9.049 13.877 8.949 1.00 97.75 192 LEU A C 1
ATOM 1567 O O . LEU A 1 192 ? -8.210 13.293 8.267 1.00 97.75 192 LEU A O 1
ATOM 1571 N N . GLY A 1 193 ? -10.360 13.685 8.782 1.00 97.94 193 GLY A N 1
ATOM 1572 C CA . GLY A 1 193 ? -10.923 12.858 7.713 1.00 97.94 193 GLY A CA 1
ATOM 1573 C C . GLY A 1 193 ? -10.421 13.274 6.326 1.00 97.94 193 GLY A C 1
ATOM 1574 O O . GLY A 1 193 ? -9.866 12.449 5.606 1.00 97.94 193 GLY A O 1
ATOM 1575 N N . VAL A 1 194 ? -10.532 14.558 5.974 1.00 98.50 194 VAL A N 1
ATOM 1576 C CA . VAL A 1 194 ? -10.029 15.093 4.695 1.00 98.50 194 VAL A CA 1
ATOM 1577 C C . VAL A 1 194 ? -8.519 14.896 4.556 1.00 98.50 194 VAL A C 1
ATOM 1579 O O . VAL A 1 194 ? -8.064 14.460 3.504 1.00 98.50 194 VAL A O 1
ATOM 1582 N N . PHE A 1 195 ? -7.735 15.154 5.606 1.00 98.44 195 PHE A N 1
ATOM 1583 C CA . PHE A 1 195 ? -6.285 14.947 5.581 1.00 98.44 195 PHE A CA 1
ATOM 1584 C C . PHE A 1 195 ? -5.916 13.493 5.252 1.00 98.44 195 PHE A C 1
ATOM 1586 O O . PHE A 1 195 ? -5.132 13.244 4.336 1.00 98.44 195 PHE A O 1
ATOM 1593 N N . PHE A 1 196 ? -6.505 12.525 5.958 1.00 98.44 196 PHE A N 1
ATOM 1594 C CA . PHE A 1 196 ? -6.210 11.110 5.731 1.00 98.44 196 PHE A CA 1
ATOM 1595 C C . PHE A 1 196 ? -6.796 10.579 4.421 1.00 98.44 196 PHE A C 1
ATOM 1597 O O . PHE A 1 196 ? -6.204 9.678 3.833 1.00 98.44 196 PHE A O 1
ATOM 1604 N N . LEU A 1 197 ? -7.899 11.147 3.925 1.00 98.69 197 LEU A N 1
ATOM 1605 C CA . LEU A 1 197 ? -8.406 10.845 2.586 1.00 98.69 197 LEU A CA 1
ATOM 1606 C C . LEU A 1 197 ? -7.428 11.317 1.507 1.00 98.69 197 LEU A C 1
ATOM 1608 O O . LEU A 1 197 ? -7.082 10.548 0.615 1.00 98.69 197 LEU A O 1
ATOM 1612 N N . SER A 1 198 ? -6.932 12.550 1.608 1.00 98.62 198 SER A N 1
ATOM 1613 C CA . SER A 1 198 ? -5.911 13.068 0.693 1.00 98.62 198 SER A CA 1
ATOM 1614 C C . SER A 1 198 ? -4.642 12.219 0.744 1.00 98.62 198 SER A C 1
ATOM 1616 O O . SER A 1 198 ? -4.089 11.873 -0.297 1.00 98.62 198 SER A O 1
ATOM 1618 N N . PHE A 1 199 ? -4.210 11.818 1.943 1.00 98.56 199 PHE A N 1
ATOM 1619 C CA . PHE A 1 199 ? -3.062 10.930 2.102 1.00 98.56 199 PHE A CA 1
ATOM 1620 C C . PHE A 1 199 ? -3.302 9.542 1.489 1.00 98.56 199 PHE A C 1
ATOM 1622 O O . PHE A 1 199 ? -2.428 9.023 0.803 1.00 98.56 199 PHE A O 1
ATOM 1629 N N . LEU A 1 200 ? -4.495 8.964 1.659 1.00 98.81 200 LEU A N 1
ATOM 1630 C CA . LEU A 1 200 ? -4.902 7.722 0.996 1.00 98.81 200 LEU A CA 1
ATOM 1631 C C . LEU A 1 200 ? -4.808 7.836 -0.530 1.00 98.81 200 LEU A C 1
ATOM 1633 O O . LEU A 1 200 ? -4.247 6.944 -1.160 1.00 98.81 200 LEU A O 1
ATOM 1637 N N . LEU A 1 201 ? -5.317 8.921 -1.118 1.00 98.69 201 LEU A N 1
ATOM 1638 C CA . LEU A 1 201 ? -5.265 9.136 -2.567 1.00 98.69 201 LEU A CA 1
ATOM 1639 C C . LEU A 1 201 ? -3.826 9.295 -3.068 1.00 98.69 201 LEU A C 1
ATOM 1641 O O . LEU A 1 201 ? -3.466 8.696 -4.078 1.00 98.69 201 LEU A O 1
ATOM 1645 N N . LEU A 1 202 ? -2.987 10.041 -2.344 1.00 98.62 202 LEU A N 1
ATOM 1646 C CA . LEU A 1 202 ? -1.567 10.185 -2.674 1.00 98.62 202 LEU A CA 1
ATOM 1647 C C . LEU A 1 202 ? -0.829 8.845 -2.605 1.00 98.62 202 LEU A C 1
ATOM 1649 O O . LEU A 1 202 ? -0.067 8.532 -3.512 1.00 98.62 202 LEU A O 1
ATOM 1653 N N . ILE A 1 203 ? -1.077 8.034 -1.574 1.00 98.69 203 ILE A N 1
ATOM 1654 C CA . ILE A 1 203 ? -0.469 6.704 -1.450 1.00 98.69 203 ILE A CA 1
ATOM 1655 C C . ILE A 1 203 ? -0.984 5.751 -2.526 1.00 98.69 203 ILE A C 1
ATOM 1657 O O . ILE A 1 203 ? -0.187 4.999 -3.075 1.00 98.69 203 ILE A O 1
ATOM 1661 N N . LEU A 1 204 ? -2.272 5.789 -2.872 1.00 98.62 204 LEU A N 1
ATOM 1662 C CA . LEU A 1 204 ? -2.838 4.982 -3.954 1.00 98.62 204 LEU A CA 1
ATOM 1663 C C . LEU A 1 204 ? -2.184 5.318 -5.302 1.00 98.62 204 LEU A C 1
ATOM 1665 O O . LEU A 1 204 ? -1.688 4.428 -5.985 1.00 98.62 204 LEU A O 1
ATOM 1669 N N . ILE A 1 205 ? -2.132 6.604 -5.652 1.00 98.62 205 ILE A N 1
ATOM 1670 C CA . ILE A 1 205 ? -1.524 7.079 -6.901 1.00 98.62 205 ILE A CA 1
ATOM 1671 C C . ILE A 1 205 ? -0.017 6.798 -6.905 1.00 98.62 205 ILE A C 1
ATOM 1673 O O . ILE A 1 205 ? 0.517 6.273 -7.880 1.00 98.62 205 ILE A O 1
ATOM 1677 N N . GLY A 1 206 ? 0.667 7.108 -5.802 1.00 98.44 206 GLY A N 1
ATOM 1678 C CA . GLY A 1 206 ? 2.098 6.878 -5.642 1.00 98.44 206 GLY A CA 1
ATOM 1679 C C . GLY A 1 206 ? 2.469 5.402 -5.731 1.00 98.44 206 GLY A C 1
ATOM 1680 O O . GLY A 1 206 ? 3.453 5.079 -6.378 1.00 98.44 206 GLY A O 1
ATOM 1681 N N . SER A 1 207 ? 1.656 4.504 -5.169 1.00 98.38 207 SER A N 1
ATOM 1682 C CA . SER A 1 207 ? 1.851 3.048 -5.252 1.00 98.38 207 SER A CA 1
ATOM 1683 C C . SER A 1 207 ? 1.945 2.550 -6.695 1.00 98.38 207 SER A C 1
ATOM 1685 O O . SER A 1 207 ? 2.803 1.724 -7.004 1.00 98.38 207 SER A O 1
ATOM 1687 N N . VAL A 1 208 ? 1.077 3.073 -7.567 1.00 98.69 208 VAL A N 1
ATOM 1688 C CA . VAL A 1 208 ? 1.033 2.715 -8.989 1.00 98.69 208 VAL A CA 1
ATOM 1689 C C . VAL A 1 208 ? 2.161 3.395 -9.751 1.00 98.69 208 VAL A C 1
ATOM 1691 O O . VAL A 1 208 ? 2.917 2.730 -10.454 1.00 98.69 208 VAL A O 1
ATOM 1694 N N . HIS A 1 209 ? 2.320 4.712 -9.583 1.00 98.69 209 HIS A N 1
ATOM 1695 C CA . HIS A 1 209 ? 3.344 5.496 -10.284 1.00 98.69 209 HIS A CA 1
ATOM 1696 C C . HIS A 1 209 ? 4.765 4.999 -9.992 1.00 98.69 209 HIS A C 1
ATOM 1698 O O . HIS A 1 209 ? 5.593 4.908 -10.895 1.00 98.69 209 HIS A O 1
ATOM 1704 N N . LEU A 1 210 ? 5.025 4.618 -8.741 1.00 98.62 210 LEU A N 1
ATOM 1705 C CA . LEU A 1 210 ? 6.313 4.117 -8.260 1.00 98.62 210 LEU A CA 1
ATOM 1706 C C . LEU A 1 210 ? 6.499 2.603 -8.464 1.00 98.62 210 LEU A C 1
ATOM 1708 O O . LEU A 1 210 ? 7.433 2.031 -7.908 1.00 98.62 210 LEU A O 1
ATOM 1712 N N . ALA A 1 211 ? 5.628 1.964 -9.251 1.00 98.44 211 ALA A N 1
ATOM 1713 C CA . ALA A 1 211 ? 5.737 0.572 -9.686 1.00 98.44 211 ALA A CA 1
ATOM 1714 C C . ALA A 1 211 ? 5.638 -0.492 -8.571 1.00 98.44 211 ALA A C 1
ATOM 1716 O O . ALA A 1 211 ? 6.029 -1.638 -8.774 1.00 98.44 211 ALA A O 1
ATOM 1717 N N . TYR A 1 212 ? 5.090 -0.172 -7.394 1.00 98.00 212 TYR A N 1
ATOM 1718 C CA . TYR A 1 212 ? 4.870 -1.191 -6.357 1.00 98.00 212 TYR A CA 1
ATOM 1719 C C . TYR A 1 212 ? 3.620 -2.032 -6.595 1.00 98.00 212 TYR A C 1
ATOM 1721 O O . TYR A 1 212 ? 3.596 -3.203 -6.220 1.00 98.00 212 TYR A O 1
ATOM 1729 N N . HIS A 1 213 ? 2.580 -1.429 -7.168 1.00 98.44 213 HIS A N 1
ATOM 1730 C CA . HIS A 1 213 ? 1.245 -2.011 -7.197 1.00 98.44 213 HIS A CA 1
ATOM 1731 C C . HIS A 1 213 ? 0.539 -1.763 -8.526 1.00 98.44 213 HIS A C 1
ATOM 1733 O O . HIS A 1 213 ? 0.723 -0.718 -9.154 1.00 98.44 213 HIS A O 1
ATOM 1739 N N . TYR A 1 214 ? -0.332 -2.698 -8.891 1.00 98.38 214 TYR A N 1
ATOM 1740 C CA . TYR A 1 214 ? -1.410 -2.452 -9.848 1.00 98.38 214 TYR A CA 1
ATOM 1741 C C . TYR A 1 214 ? -2.460 -1.532 -9.200 1.00 98.38 214 TYR A C 1
ATOM 1743 O O . TYR A 1 214 ? -2.568 -1.465 -7.969 1.00 98.38 214 TYR A O 1
ATOM 1751 N N . ALA A 1 215 ? -3.260 -0.810 -9.983 1.00 98.38 215 ALA A N 1
ATOM 1752 C CA . ALA A 1 215 ? -4.310 0.051 -9.434 1.00 98.38 215 ALA A CA 1
ATOM 1753 C C . ALA A 1 215 ? -5.375 -0.770 -8.690 1.00 98.38 215 ALA A C 1
ATOM 1755 O O . ALA A 1 215 ? -5.808 -0.389 -7.593 1.00 98.38 215 ALA A O 1
ATOM 1756 N N . VAL A 1 216 ? -5.725 -1.940 -9.231 1.00 98.31 216 VAL A N 1
ATOM 1757 C CA . VAL A 1 216 ? -6.673 -2.867 -8.607 1.00 98.31 216 VAL A CA 1
ATOM 1758 C C . VAL A 1 216 ? -6.224 -3.367 -7.230 1.00 98.31 216 VAL A C 1
ATOM 1760 O O . VAL A 1 216 ? -7.079 -3.580 -6.365 1.00 98.31 216 VAL A O 1
ATOM 1763 N N . ASP A 1 217 ? -4.914 -3.449 -6.960 1.00 98.50 217 ASP A N 1
ATOM 1764 C CA . ASP A 1 217 ? -4.392 -3.811 -5.633 1.00 98.50 217 ASP A CA 1
ATOM 1765 C C . ASP A 1 217 ? -4.880 -2.837 -4.559 1.00 98.50 217 ASP A C 1
ATOM 1767 O O . ASP A 1 217 ? -5.205 -3.220 -3.430 1.00 98.50 217 ASP A O 1
ATOM 1771 N N . GLY A 1 218 ? -4.939 -1.553 -4.916 1.00 98.50 218 GLY A N 1
ATOM 1772 C CA . GLY A 1 218 ? -5.441 -0.498 -4.054 1.00 98.50 218 GLY A CA 1
ATOM 1773 C C . GLY A 1 218 ? -6.954 -0.564 -3.872 1.00 98.50 218 GLY A C 1
ATOM 1774 O O . GLY A 1 218 ? -7.441 -0.404 -2.752 1.00 98.50 218 GLY A O 1
ATOM 1775 N N . TYR A 1 219 ? -7.710 -0.844 -4.934 1.00 98.62 219 TYR A N 1
ATOM 1776 C CA . TYR A 1 219 ? -9.174 -0.943 -4.867 1.00 98.62 219 TYR A CA 1
ATOM 1777 C C . TYR A 1 219 ? -9.627 -2.104 -3.987 1.00 98.62 219 TYR A C 1
ATOM 1779 O O . TYR A 1 219 ? -10.495 -1.927 -3.123 1.00 98.62 219 TYR A O 1
ATOM 1787 N N . VAL A 1 220 ? -8.988 -3.265 -4.142 1.00 98.56 220 VAL A N 1
ATOM 1788 C CA . VAL A 1 220 ? -9.238 -4.434 -3.295 1.00 98.56 220 VAL A CA 1
ATOM 1789 C C . VAL A 1 220 ? -8.892 -4.126 -1.841 1.00 98.56 220 VAL A C 1
ATOM 1791 O O . VAL A 1 220 ? -9.704 -4.413 -0.961 1.00 98.56 220 VAL A O 1
ATOM 1794 N N . SER A 1 221 ? -7.761 -3.465 -1.575 1.00 98.69 221 SER A N 1
ATOM 1795 C CA . SER A 1 221 ? -7.407 -3.023 -0.221 1.00 98.69 221 SER A CA 1
ATOM 1796 C C . SER A 1 221 ? -8.437 -2.076 0.392 1.00 98.69 221 SER A C 1
ATOM 1798 O O . SER A 1 221 ? -8.859 -2.290 1.528 1.00 98.69 221 SER A O 1
ATOM 1800 N N . ILE A 1 222 ? -8.889 -1.053 -0.340 1.00 98.88 222 ILE A N 1
ATOM 1801 C CA . ILE A 1 222 ? -9.897 -0.096 0.148 1.00 98.88 222 ILE A CA 1
ATOM 1802 C C . ILE A 1 222 ? -11.190 -0.827 0.513 1.00 98.88 222 ILE A C 1
ATOM 1804 O O . ILE A 1 222 ? -11.734 -0.629 1.605 1.00 98.88 222 ILE A O 1
ATOM 1808 N N . PHE A 1 223 ? -11.670 -1.689 -0.385 1.00 98.75 223 PHE A N 1
ATOM 1809 C CA . PHE A 1 223 ? -12.905 -2.435 -0.186 1.00 98.75 223 PHE A CA 1
ATOM 1810 C C . PHE A 1 223 ? -12.797 -3.412 0.991 1.00 98.75 223 PHE A C 1
ATOM 1812 O O . PHE A 1 223 ? -13.642 -3.394 1.890 1.00 98.75 223 PHE A O 1
ATOM 1819 N N . ALA A 1 224 ? -11.731 -4.213 1.043 1.00 98.69 224 ALA A N 1
ATOM 1820 C CA . ALA A 1 224 ? -11.504 -5.173 2.117 1.00 98.69 224 ALA A CA 1
ATOM 1821 C C . ALA A 1 224 ? -11.376 -4.480 3.482 1.00 98.69 224 ALA A C 1
ATOM 1823 O O . ALA A 1 224 ? -12.049 -4.872 4.439 1.00 98.69 224 ALA A O 1
ATOM 1824 N N . THR A 1 225 ? -10.587 -3.406 3.580 1.00 98.81 225 THR A N 1
ATOM 1825 C CA . THR A 1 225 ? -10.452 -2.635 4.823 1.00 98.81 225 THR A CA 1
ATOM 1826 C C . THR A 1 225 ? -11.779 -2.016 5.255 1.00 98.81 225 THR A C 1
ATOM 1828 O O . THR A 1 225 ? -12.087 -2.015 6.448 1.00 98.81 225 THR A O 1
ATOM 1831 N N . TYR A 1 226 ? -12.601 -1.531 4.321 1.00 98.75 226 TYR A N 1
ATOM 1832 C CA . TYR A 1 226 ? -13.938 -1.035 4.645 1.00 98.75 226 TYR A CA 1
ATOM 1833 C C . TYR A 1 226 ? -14.827 -2.131 5.252 1.00 98.75 226 TYR A C 1
ATOM 1835 O O . TYR A 1 226 ? -15.449 -1.906 6.294 1.00 98.75 226 TYR A O 1
ATOM 1843 N N . LEU A 1 227 ? -14.857 -3.331 4.662 1.00 98.62 227 LEU A N 1
ATOM 1844 C CA . LEU A 1 227 ? -15.621 -4.461 5.204 1.00 98.62 227 LEU A CA 1
ATOM 1845 C C . LEU A 1 227 ? -15.121 -4.874 6.593 1.00 98.62 227 LEU A C 1
ATOM 1847 O O . LEU A 1 227 ? -15.925 -5.051 7.512 1.00 98.62 227 LEU A O 1
ATOM 1851 N N . ILE A 1 228 ? -13.801 -4.949 6.773 1.00 98.62 228 ILE A N 1
ATOM 1852 C CA . ILE A 1 228 ? -13.175 -5.220 8.072 1.00 98.62 228 ILE A CA 1
ATOM 1853 C C . ILE A 1 228 ? -13.619 -4.170 9.091 1.00 98.62 228 ILE A C 1
ATOM 1855 O O . ILE A 1 228 ? -14.091 -4.520 10.172 1.00 98.62 228 ILE A O 1
ATOM 1859 N N . TRP A 1 229 ? -13.546 -2.884 8.745 1.00 98.50 229 TRP A N 1
ATOM 1860 C CA . TRP A 1 229 ? -13.975 -1.795 9.619 1.00 98.50 229 TRP A CA 1
ATOM 1861 C C . TRP A 1 229 ? -15.444 -1.913 10.034 1.00 98.50 229 TRP A C 1
ATOM 1863 O O . TRP A 1 229 ? -15.775 -1.696 11.205 1.00 98.50 229 TRP A O 1
ATOM 1873 N N . ARG A 1 230 ? -16.331 -2.289 9.107 1.00 98.31 230 ARG A N 1
ATOM 1874 C CA . ARG A 1 230 ? -17.750 -2.537 9.404 1.00 98.31 230 ARG A CA 1
ATOM 1875 C C . ARG A 1 230 ? -17.919 -3.697 10.386 1.00 98.31 230 ARG A C 1
ATOM 1877 O O . ARG A 1 230 ? -18.714 -3.567 11.315 1.00 98.31 230 ARG A O 1
ATOM 1884 N N . ALA A 1 231 ? -17.139 -4.767 10.243 1.00 97.75 231 ALA A N 1
ATOM 1885 C CA . ALA A 1 231 ? -17.155 -5.905 11.162 1.00 97.75 231 ALA A CA 1
ATOM 1886 C C . ALA A 1 231 ? -16.626 -5.558 12.567 1.00 97.75 231 ALA A C 1
ATOM 1888 O O . ALA A 1 231 ? -17.104 -6.116 13.554 1.00 97.75 231 ALA A O 1
ATOM 1889 N N . THR A 1 232 ? -15.707 -4.590 12.698 1.00 97.69 232 THR A N 1
ATOM 1890 C CA . THR A 1 232 ? -15.189 -4.192 14.024 1.00 97.69 232 THR A CA 1
ATOM 1891 C C . THR A 1 232 ? -16.252 -3.596 14.946 1.00 97.69 232 THR A C 1
ATOM 1893 O O . THR A 1 232 ? -16.101 -3.657 16.163 1.00 97.69 232 THR A O 1
ATOM 1896 N N . GLU A 1 233 ? -17.327 -3.022 14.402 1.00 94.94 233 GLU A N 1
ATOM 1897 C CA . GLU A 1 233 ? -18.371 -2.364 15.190 1.00 94.94 233 GLU A CA 1
ATOM 1898 C C . GLU A 1 233 ? -19.148 -3.326 16.103 1.00 94.94 233 GLU A C 1
ATOM 1900 O O . GLU A 1 233 ? -19.128 -3.122 17.320 1.00 94.94 233 GLU A O 1
ATOM 1905 N N . PRO A 1 234 ? -19.806 -4.384 15.586 1.00 95.75 234 PRO A N 1
ATOM 1906 C CA . PRO A 1 234 ? -20.468 -5.360 16.448 1.00 95.75 234 PRO A CA 1
ATOM 1907 C C . PRO A 1 234 ? -19.480 -6.069 17.385 1.00 95.75 234 PRO A C 1
ATOM 1909 O O . PRO A 1 234 ? -19.817 -6.311 18.543 1.00 95.75 234 PRO A O 1
ATOM 1912 N N . MET A 1 235 ? -18.245 -6.337 16.937 1.00 95.12 235 MET A N 1
ATOM 1913 C CA . MET A 1 235 ? -17.205 -6.948 17.778 1.00 95.12 235 MET A CA 1
ATOM 1914 C C . MET A 1 235 ? -16.849 -6.066 18.979 1.00 95.12 235 MET A C 1
ATOM 1916 O O . MET A 1 235 ? -16.799 -6.546 20.112 1.00 95.12 235 MET A O 1
ATOM 1920 N N . ALA A 1 236 ? -16.627 -4.769 18.753 1.00 94.81 236 ALA A N 1
ATOM 1921 C CA . ALA A 1 236 ? -16.284 -3.833 19.815 1.00 94.81 236 ALA A CA 1
ATOM 1922 C C . ALA A 1 236 ? -17.423 -3.703 20.834 1.00 94.81 236 ALA A C 1
ATOM 1924 O O . ALA A 1 236 ? -17.168 -3.764 22.038 1.00 94.81 236 ALA A O 1
ATOM 1925 N N . LYS A 1 237 ? -18.676 -3.610 20.367 1.00 92.50 237 LYS A N 1
ATOM 1926 C CA . LYS A 1 237 ? -19.859 -3.565 21.242 1.00 92.50 237 LYS A CA 1
ATOM 1927 C C . LYS A 1 237 ? -19.980 -4.827 22.098 1.00 92.50 237 LYS A C 1
ATOM 1929 O O . LYS A 1 237 ? -20.214 -4.718 23.301 1.00 92.50 237 LYS A O 1
ATOM 1934 N N . LEU A 1 238 ? -19.757 -6.007 21.515 1.00 93.62 238 LEU A N 1
ATOM 1935 C CA . LEU A 1 238 ? -19.777 -7.280 22.242 1.00 93.62 238 LEU A CA 1
ATOM 1936 C C . LEU A 1 238 ? -18.693 -7.336 23.331 1.00 93.62 238 LEU A C 1
ATOM 1938 O O . LEU A 1 238 ? -18.989 -7.667 24.477 1.00 93.62 238 LEU A O 1
ATOM 1942 N N . ILE A 1 239 ? -17.453 -6.968 22.996 1.00 92.94 239 ILE A N 1
ATOM 1943 C CA . ILE A 1 239 ? -16.316 -6.995 23.931 1.00 92.94 239 ILE A CA 1
ATOM 1944 C C . ILE A 1 239 ? -16.520 -6.006 25.083 1.00 92.94 239 ILE A C 1
ATOM 1946 O O . ILE A 1 239 ? -16.240 -6.329 26.239 1.00 92.94 239 ILE A O 1
ATOM 1950 N N . LEU A 1 240 ? -17.000 -4.796 24.786 1.00 91.62 240 LEU A N 1
ATOM 1951 C CA . LEU A 1 240 ? -17.260 -3.785 25.810 1.00 91.62 240 LEU A CA 1
ATOM 1952 C C . LEU A 1 240 ? -18.419 -4.193 26.725 1.00 91.62 240 LEU A C 1
ATOM 1954 O O . LEU A 1 240 ? -18.305 -4.025 27.939 1.00 91.62 240 LEU A O 1
ATOM 1958 N N . LYS A 1 241 ? -19.482 -4.795 26.174 1.00 89.00 241 LYS A N 1
ATOM 1959 C CA . LYS A 1 241 ? -20.593 -5.341 26.964 1.00 89.00 241 LYS A CA 1
ATOM 1960 C C . LYS A 1 241 ? -20.136 -6.475 27.884 1.00 89.00 241 LYS A C 1
ATOM 1962 O O . LYS A 1 241 ? -20.477 -6.460 29.061 1.00 89.00 241 LYS A O 1
ATOM 1967 N N . ALA A 1 242 ? -19.335 -7.415 27.381 1.00 85.31 242 ALA A N 1
ATOM 1968 C CA . ALA A 1 242 ? -18.808 -8.508 28.195 1.00 85.31 242 ALA A CA 1
ATOM 1969 C C . ALA A 1 242 ? -17.971 -7.975 29.370 1.00 85.31 242 ALA A C 1
ATOM 1971 O O . ALA A 1 242 ? -18.182 -8.376 30.510 1.00 85.31 242 ALA A O 1
ATOM 1972 N N . LYS A 1 243 ? -17.078 -7.005 29.124 1.00 80.00 243 LYS A N 1
ATOM 1973 C CA . LYS A 1 243 ? -16.281 -6.374 30.192 1.00 80.00 243 LYS A CA 1
ATOM 1974 C C . LYS A 1 243 ? -17.128 -5.685 31.258 1.00 80.00 243 LYS A C 1
ATOM 1976 O O . LYS A 1 243 ? -16.757 -5.724 32.426 1.00 80.00 243 LYS A O 1
ATOM 1981 N N . TRP A 1 244 ? -18.230 -5.053 30.860 1.00 77.19 244 TRP A N 1
ATOM 1982 C CA . TRP A 1 244 ? -19.173 -4.459 31.804 1.00 77.19 244 TRP A CA 1
ATOM 1983 C C . TRP A 1 244 ? -19.793 -5.524 32.715 1.00 77.19 244 TRP A C 1
ATOM 1985 O O . TRP A 1 244 ? -19.730 -5.394 33.932 1.00 77.19 244 TRP A O 1
ATOM 1995 N N . GLN A 1 245 ? -20.297 -6.616 32.133 1.00 76.81 245 GLN A N 1
ATOM 1996 C CA . GLN A 1 245 ? -20.928 -7.708 32.884 1.00 76.81 245 GLN A CA 1
ATOM 1997 C C . GLN A 1 245 ? -19.961 -8.388 33.867 1.00 76.81 245 GLN A C 1
ATOM 1999 O O . GLN A 1 245 ? -20.341 -8.647 35.004 1.00 76.81 245 GLN A O 1
ATOM 2004 N N . PHE A 1 246 ? -18.707 -8.621 33.464 1.00 73.25 246 PHE A N 1
ATOM 2005 C CA . PHE A 1 246 ? -17.675 -9.156 34.365 1.00 73.25 246 PHE A CA 1
ATOM 2006 C C . PHE A 1 246 ? -17.334 -8.189 35.511 1.00 73.25 246 PHE A C 1
ATOM 2008 O O . PHE A 1 246 ? -17.156 -8.609 36.650 1.00 73.25 246 PHE A O 1
ATOM 2015 N N . SER A 1 247 ? -17.283 -6.882 35.238 1.00 73.12 247 SER A N 1
ATOM 2016 C CA . SER A 1 247 ? -17.041 -5.884 36.285 1.00 73.12 247 SER A CA 1
ATOM 2017 C C . SER A 1 247 ? -18.184 -5.811 37.305 1.00 73.12 247 SER A C 1
ATOM 2019 O O . SER A 1 247 ? -17.920 -5.550 38.476 1.00 73.12 247 SER A O 1
ATOM 2021 N N . GLU A 1 248 ? -19.435 -6.018 36.882 1.00 71.75 248 GLU A N 1
ATOM 2022 C CA . GLU A 1 248 ? -20.587 -6.092 37.790 1.00 71.75 248 GLU A CA 1
ATOM 2023 C C . GLU A 1 248 ? -20.572 -7.375 38.631 1.00 71.75 248 GLU A C 1
ATOM 2025 O O . GLU A 1 248 ? -20.873 -7.315 39.823 1.00 71.75 248 GLU A O 1
ATOM 2030 N N . SER A 1 249 ? -20.179 -8.519 38.057 1.00 68.75 249 SER A N 1
ATOM 2031 C CA . SER A 1 249 ? -20.100 -9.782 38.805 1.00 68.75 249 SER A CA 1
ATOM 2032 C C . SER A 1 249 ? -18.989 -9.787 39.856 1.00 68.75 249 SER A C 1
ATOM 2034 O O . SER A 1 249 ? -19.202 -10.297 40.954 1.00 68.75 249 SER A O 1
ATOM 2036 N N . ASP A 1 250 ? -17.835 -9.183 39.562 1.00 63.41 250 ASP A N 1
ATOM 2037 C CA . ASP A 1 250 ? -16.708 -9.105 40.504 1.00 63.41 250 ASP A CA 1
ATOM 2038 C C . ASP A 1 250 ? -16.944 -8.054 41.605 1.00 63.41 250 ASP A C 1
ATOM 2040 O O . ASP A 1 250 ? -16.476 -8.208 42.734 1.00 63.41 250 ASP A O 1
ATOM 2044 N N . GLY A 1 251 ? -17.715 -7.001 41.310 1.00 58.44 251 GLY A N 1
ATOM 2045 C CA . GLY A 1 251 ? -18.116 -5.977 42.281 1.00 58.44 251 GLY A CA 1
ATOM 2046 C C . GLY A 1 251 ? -19.229 -6.406 43.248 1.00 58.44 251 GLY A C 1
ATOM 2047 O O . GLY A 1 251 ? -19.478 -5.709 44.230 1.00 58.44 251 GLY A O 1
ATOM 2048 N N . ALA A 1 252 ? -19.894 -7.542 43.004 1.00 56.94 252 ALA A N 1
ATOM 2049 C CA . ALA A 1 252 ? -21.005 -8.042 43.819 1.00 56.94 252 ALA A CA 1
ATOM 2050 C C . ALA A 1 252 ? -20.575 -8.860 45.058 1.00 56.94 252 ALA A C 1
ATOM 2052 O O . ALA A 1 252 ? -21.429 -9.321 45.819 1.00 56.94 252 ALA A O 1
ATOM 2053 N N . VAL A 1 253 ? -19.272 -9.027 45.312 1.00 55.28 253 VAL A N 1
ATOM 2054 C CA . VAL A 1 253 ? -18.776 -9.624 46.563 1.00 55.28 253 VAL A CA 1
ATOM 2055 C C . VAL A 1 253 ? -18.815 -8.559 47.664 1.00 55.28 253 VAL A C 1
ATOM 2057 O O . VAL A 1 253 ? -17.844 -7.839 47.892 1.00 55.28 253 VAL A O 1
ATOM 2060 N N . SER A 1 254 ? -19.960 -8.422 48.343 1.00 52.28 254 SER A N 1
ATOM 2061 C CA . SER A 1 254 ? -20.067 -7.534 49.507 1.00 52.28 254 SER A CA 1
ATOM 2062 C C . SER A 1 254 ? -19.129 -8.014 50.626 1.00 52.28 254 SER A C 1
ATOM 2064 O O . SER A 1 254 ? -19.005 -9.225 50.848 1.00 52.28 254 SER A O 1
ATOM 2066 N N . PRO A 1 255 ? -18.496 -7.110 51.396 1.00 52.31 255 PRO A N 1
ATOM 2067 C CA . PRO A 1 255 ? -17.847 -7.514 52.632 1.00 52.31 255 PRO A CA 1
ATOM 2068 C C . PRO A 1 255 ? -18.923 -8.089 53.559 1.00 52.31 255 PRO A C 1
ATOM 2070 O O . PRO A 1 255 ? -19.942 -7.444 53.820 1.00 52.31 255 PRO A O 1
ATOM 2073 N N . LYS A 1 256 ? -18.727 -9.330 54.022 1.00 52.16 256 LYS A N 1
ATOM 2074 C CA . LYS A 1 256 ? -19.512 -9.875 55.135 1.00 52.16 256 LYS A CA 1
ATOM 2075 C C . LYS A 1 256 ? -19.385 -8.899 56.312 1.00 52.16 256 LYS A C 1
ATOM 2077 O O . LYS A 1 256 ? -18.259 -8.487 56.599 1.00 52.16 256 LYS A O 1
ATOM 2082 N N . PRO A 1 257 ? -20.481 -8.532 56.994 1.00 51.72 257 PRO A N 1
ATOM 2083 C CA . PRO A 1 257 ? -20.368 -7.745 58.210 1.00 51.72 257 PRO A CA 1
ATOM 2084 C C . PRO A 1 257 ? -19.554 -8.559 59.222 1.00 51.72 257 PRO A C 1
ATOM 2086 O O . PRO A 1 257 ? -19.866 -9.723 59.482 1.00 51.72 257 PRO A O 1
ATOM 2089 N N . ALA A 1 258 ? -18.469 -7.967 59.720 1.00 58.84 258 ALA A N 1
ATOM 2090 C CA . ALA A 1 258 ? -17.746 -8.509 60.859 1.00 58.84 258 ALA A CA 1
ATOM 2091 C C . ALA A 1 258 ? -18.697 -8.498 62.065 1.00 58.84 258 ALA A C 1
ATOM 2093 O O . ALA A 1 258 ? -19.327 -7.474 62.339 1.00 58.84 258 ALA A O 1
ATOM 2094 N N . ILE A 1 259 ? -18.839 -9.665 62.694 1.00 58.44 259 ILE A N 1
ATOM 2095 C CA . ILE A 1 259 ? -19.557 -9.878 63.957 1.00 58.44 259 ILE A CA 1
ATOM 2096 C C . ILE A 1 259 ? -18.665 -9.393 65.097 1.00 58.44 259 ILE A C 1
ATOM 2098 O O . ILE A 1 259 ? -17.448 -9.685 65.023 1.00 58.44 259 ILE A O 1
#

Mean predicted aligned error: 5.07 Å

Sequence (259 aa):
MISAIALFMPAFTAVKSAIPLFNNYTWDQTFIDWDRVMHGDDVWRILQPVLGYPLATSIMSYIYHIWFLLIYIGPICIALYMRDRELRLRFFLGFLLTWTLVGMVAAVMLASVGPAFLEAITGNGHFREQMDYLQRANETHTVLVLEVQRLLLEWYQTADYGLGRGITAMPSMHVALCMLYFLVMNRVDWRLGVFFLSFLLLILIGSVHLAYHYAVDGYVSIFATYLIWRATEPMAKLILKAKWQFSESDGAVSPKPAI

Radius of gyration: 21.3 Å; Cα contacts (8 Å, |Δi|>4): 337; chains: 1; bounding box: 41×39×85 Å

Secondary structure (DSSP, 8-state):
-HHHHHHHHHHHHHHHHTHHHH-----HHHHHHHHHHHHSS-HHHHHHHHH-SHHHHHHHHHHHHGGGHHHHHHHHHHHHH---HHHHHHHHHHHHHIIIIIIIIIHHHT----HHHHHHHH---TTHHHHHHHHHHHHHS--THHHHHHHHHHHHHTT---TT-----SS-HHHHHHHHHHHHHTTT-HHHHHHHHHHHHHHHHHHHHTTS--HHHHHHHHHHHHHHHHHHHHHHHHHHHHHHHHHHHHHT-PPPPP-

Foldseek 3Di:
DVVVLVVCQQVLQLLLLCLVVQDDADQAVVLLVVLCVVPVHFVLVVCCVPCLALVSLLVLLVLLVCLVCLSPVVLVCLVPPVPPQLLSQLLVQLVSCLSPVFSRVQQSVNFHQWQLCCCVRPVDCPNVVLVVSNVVSCVPHNNPVVVVSVQLNVCVVVVNSHGPNGGGAAADPSLLSLLSQLVSLCVVDVVSNVVSVVSSVSNLSSCSNVGRYGSVSNVCSNVVSVVSSVVSNVVSVVVVVVVVVVVVVVVPPDPDPDD

pLDDT: mean 92.94, std 9.58, range [51.72, 98.88]

Nearest PDB structures (foldseek):
  2ipb-assembly2_D  TM=7.741E-01  e=2.098E+00  Salmonella enterica subsp. enterica serovar Typhimurium
  2a96-assembly2_C  TM=4.791E-01  e=7.845E-01  Salmonella enterica subsp. enterica serovar Typhimurium
  9jq0-assembly1_A  TM=3.907E-01  e=3.886E-01  Klebsiella pneumoniae 342
  1eoi-assembly1_A  TM=3.894E-01  e=7.486E-01  Shimwellia blattae
  1d2t-assembly1_A  TM=3.925E-01  e=1.511E+00  Shimwellia blattae